Protein AF-A0A3P9CWS7-F1 (afdb_monomer)

Mean predicted aligned error: 6.01 Å

Organism: NCBI:txid106582

Structure (mmCIF, N/CA/C/O backbone):
data_AF-A0A3P9CWS7-F1
#
_entry.id   AF-A0A3P9CWS7-F1
#
loop_
_atom_site.group_PDB
_atom_site.id
_atom_site.type_symbol
_atom_site.label_atom_id
_atom_site.label_alt_id
_atom_site.label_comp_id
_atom_site.label_asym_id
_atom_site.label_entity_id
_atom_site.label_seq_id
_atom_site.pdbx_PDB_ins_code
_atom_site.Cartn_x
_atom_site.Cartn_y
_atom_site.Cartn_z
_atom_site.occupancy
_atom_site.B_iso_or_equiv
_atom_site.auth_seq_id
_atom_site.auth_comp_id
_atom_site.auth_asym_id
_atom_site.auth_atom_id
_atom_site.pdbx_PDB_model_num
ATOM 1 N N . MET A 1 1 ? 25.020 -11.750 -30.549 1.00 33.91 1 MET A N 1
ATOM 2 C CA . MET A 1 1 ? 25.471 -10.351 -30.714 1.00 33.91 1 MET A CA 1
ATOM 3 C C . MET A 1 1 ? 24.692 -9.432 -29.780 1.00 33.91 1 MET A C 1
ATOM 5 O O . MET A 1 1 ? 23.542 -9.108 -30.045 1.00 33.91 1 MET A O 1
ATOM 9 N N . THR A 1 2 ? 25.278 -9.048 -28.649 1.00 35.91 2 THR A N 1
ATOM 10 C CA . THR A 1 2 ? 24.673 -8.098 -27.704 1.00 35.91 2 THR A CA 1
ATOM 11 C C . THR A 1 2 ? 25.060 -6.687 -28.136 1.00 35.91 2 THR A C 1
ATOM 13 O O . THR A 1 2 ? 26.147 -6.212 -27.818 1.00 35.91 2 THR A O 1
ATOM 16 N N . LEU A 1 3 ? 24.190 -6.020 -28.895 1.00 41.78 3 LEU A N 1
ATOM 17 C CA . LEU A 1 3 ? 24.363 -4.613 -29.261 1.00 41.78 3 LEU A CA 1
ATOM 18 C C . LEU A 1 3 ? 24.265 -3.745 -27.995 1.00 41.78 3 LEU A C 1
ATOM 20 O O . LEU A 1 3 ? 23.184 -3.359 -27.547 1.00 41.78 3 LEU A O 1
ATOM 24 N N . PHE A 1 4 ? 25.418 -3.448 -27.393 1.00 45.34 4 PHE A N 1
ATOM 25 C CA . PHE A 1 4 ? 25.572 -2.393 -26.395 1.00 45.34 4 PHE A CA 1
ATOM 26 C C . PHE A 1 4 ? 25.504 -1.044 -27.107 1.00 45.34 4 PHE A C 1
ATOM 28 O O . PHE A 1 4 ? 26.510 -0.378 -27.327 1.00 45.34 4 PHE A O 1
ATOM 35 N N . MET A 1 5 ? 24.301 -0.633 -27.493 1.00 48.84 5 MET A N 1
ATOM 36 C CA . MET A 1 5 ? 24.105 0.697 -28.044 1.00 48.84 5 MET A CA 1
ATOM 37 C C . MET A 1 5 ? 24.237 1.725 -26.921 1.00 48.84 5 MET A C 1
ATOM 39 O O . MET A 1 5 ? 23.366 1.868 -26.058 1.00 48.84 5 MET A O 1
ATOM 43 N N . HIS A 1 6 ? 25.344 2.466 -26.935 1.00 46.50 6 HIS A N 1
ATOM 44 C CA . HIS A 1 6 ? 25.414 3.783 -26.317 1.00 46.50 6 HIS A CA 1
ATOM 45 C C . HIS A 1 6 ? 24.471 4.693 -27.125 1.00 46.50 6 HIS A C 1
ATOM 47 O O . HIS A 1 6 ? 24.875 5.369 -28.060 1.00 46.50 6 HIS A O 1
ATOM 53 N N . CYS A 1 7 ? 23.170 4.632 -26.828 1.00 49.16 7 CYS A N 1
ATOM 54 C CA . CYS A 1 7 ? 22.155 5.407 -27.536 1.00 49.16 7 CYS A CA 1
ATOM 55 C C . CYS A 1 7 ? 22.346 6.890 -27.153 1.00 49.16 7 CYS A C 1
ATOM 57 O O . CYS A 1 7 ? 21.945 7.310 -26.067 1.00 49.16 7 CYS A O 1
ATOM 59 N N . ILE A 1 8 ? 23.032 7.655 -28.011 1.00 52.56 8 ILE A N 1
ATOM 60 C CA . ILE A 1 8 ? 23.185 9.121 -27.908 1.00 52.56 8 ILE A CA 1
ATOM 61 C C . ILE A 1 8 ? 21.859 9.817 -28.286 1.00 52.56 8 ILE A C 1
ATOM 63 O O . ILE A 1 8 ? 21.598 10.943 -27.872 1.00 52.56 8 ILE A O 1
ATOM 67 N N . SER A 1 9 ? 20.973 9.106 -28.994 1.00 59.69 9 SER A N 1
ATOM 68 C CA . SER A 1 9 ? 19.617 9.549 -29.319 1.00 59.69 9 SER A CA 1
ATOM 69 C C . SER A 1 9 ? 18.722 9.664 -28.076 1.00 59.69 9 SER A C 1
ATOM 71 O O . SER A 1 9 ? 18.738 8.822 -27.173 1.00 59.69 9 SER A O 1
ATOM 73 N N . LEU A 1 10 ? 17.878 10.700 -28.060 1.00 68.19 10 LEU A N 1
ATOM 74 C CA . LEU A 1 10 ? 16.835 10.917 -27.050 1.00 68.19 10 LEU A CA 1
ATOM 75 C C . LEU A 1 10 ? 15.733 9.842 -27.102 1.00 68.19 10 LEU A C 1
ATOM 77 O O . LEU A 1 10 ? 14.979 9.699 -26.136 1.00 68.19 10 LEU A O 1
ATOM 81 N N . ARG A 1 11 ? 15.630 9.091 -28.208 1.00 79.75 11 ARG A N 1
ATOM 82 C CA . ARG A 1 11 ? 14.610 8.063 -28.451 1.00 79.75 11 ARG A CA 1
ATOM 83 C C . ARG A 1 11 ? 15.272 6.748 -28.855 1.00 79.75 11 ARG A C 1
ATOM 85 O O . ARG A 1 11 ? 16.035 6.718 -29.814 1.00 79.75 11 ARG A O 1
ATOM 92 N N . CYS A 1 12 ? 14.947 5.665 -28.152 1.00 79.31 12 CYS A N 1
ATOM 93 C CA . CYS A 1 12 ? 15.415 4.320 -28.495 1.00 79.31 12 CYS A CA 1
ATOM 94 C C . CYS A 1 12 ? 14.213 3.361 -28.525 1.00 79.31 12 CYS A C 1
ATOM 96 O O . CYS A 1 12 ? 13.435 3.299 -27.567 1.00 79.31 12 CYS A O 1
ATOM 98 N N . ILE A 1 13 ? 14.066 2.615 -29.617 1.00 77.31 13 ILE A N 1
ATOM 99 C CA . ILE A 1 13 ? 12.996 1.634 -29.823 1.00 77.31 13 ILE A CA 1
ATOM 100 C C . ILE A 1 13 ? 13.666 0.253 -29.755 1.00 77.31 13 ILE A C 1
ATOM 102 O O . ILE A 1 13 ? 14.597 -0.004 -30.507 1.00 77.31 13 ILE A O 1
ATOM 106 N N . HIS A 1 14 ? 13.272 -0.590 -28.797 1.00 80.75 14 HIS A N 1
ATOM 107 C CA . HIS A 1 14 ? 13.855 -1.918 -28.522 1.00 80.75 14 HIS A CA 1
ATOM 108 C C . HIS A 1 14 ? 15.337 -1.980 -28.086 1.00 80.75 14 HIS A C 1
ATOM 110 O O . HIS A 1 14 ? 16.074 -2.865 -28.529 1.00 80.75 14 HIS A O 1
ATOM 116 N N . PRO A 1 15 ? 15.836 -1.117 -27.181 1.00 78.88 15 PRO A N 1
ATOM 117 C CA . PRO A 1 15 ? 17.186 -1.308 -26.671 1.00 78.88 15 PRO A CA 1
ATOM 118 C C . PRO A 1 15 ? 17.254 -2.552 -25.768 1.00 78.88 15 PRO A C 1
ATOM 120 O O . PRO A 1 15 ? 16.591 -2.629 -24.730 1.00 78.88 15 PRO A O 1
ATOM 123 N N . VAL A 1 16 ? 18.116 -3.510 -26.115 1.00 81.25 16 VAL A N 1
ATOM 124 C CA . VAL A 1 16 ? 18.329 -4.709 -25.287 1.00 81.25 16 VAL A CA 1
ATOM 125 C C . VAL A 1 16 ? 18.962 -4.316 -23.947 1.00 81.25 16 VAL A C 1
ATOM 127 O O . VAL A 1 16 ? 18.412 -4.587 -22.880 1.00 81.25 16 VAL A O 1
ATOM 130 N N . CYS A 1 17 ? 20.087 -3.599 -23.977 1.00 80.94 17 CYS A N 1
ATOM 131 C CA . CYS A 1 17 ? 20.818 -3.214 -22.772 1.00 80.94 17 CYS A CA 1
ATOM 132 C C . CYS A 1 17 ? 21.293 -1.760 -22.834 1.00 80.94 17 CYS A C 1
ATOM 134 O O . CYS A 1 17 ? 22.216 -1.426 -23.569 1.00 80.94 17 CYS A O 1
ATOM 136 N N . LEU A 1 18 ? 20.736 -0.908 -21.971 1.00 81.62 18 LEU A N 1
ATOM 137 C CA . LEU A 1 18 ? 21.181 0.469 -21.760 1.00 81.62 18 LEU A CA 1
ATOM 138 C C . LEU A 1 18 ? 21.807 0.610 -20.373 1.00 81.62 18 LEU A C 1
ATOM 140 O O . LEU A 1 18 ? 21.135 0.614 -19.335 1.00 81.62 18 LEU A O 1
ATOM 144 N N . ARG A 1 19 ? 23.136 0.747 -20.330 1.00 84.75 19 ARG A N 1
ATOM 145 C CA . ARG A 1 19 ? 23.873 0.876 -19.063 1.00 84.75 19 ARG A CA 1
ATOM 146 C C . ARG A 1 19 ? 23.581 2.203 -18.366 1.00 84.75 19 ARG A C 1
ATOM 148 O O . ARG A 1 19 ? 23.428 2.231 -17.138 1.00 84.75 19 ARG A O 1
ATOM 155 N N . ARG A 1 20 ? 23.538 3.290 -19.138 1.00 84.06 20 ARG A N 1
ATOM 156 C CA . ARG A 1 20 ? 23.243 4.648 -18.682 1.00 84.06 20 ARG A CA 1
ATOM 157 C C . ARG A 1 20 ? 22.275 5.309 -19.656 1.00 84.06 20 ARG A C 1
ATOM 159 O O . ARG A 1 20 ? 22.472 5.225 -20.857 1.00 84.06 20 ARG A O 1
ATOM 166 N N . ALA A 1 21 ? 21.270 5.960 -19.099 1.00 80.56 21 ALA A N 1
ATOM 167 C CA . ALA A 1 21 ? 20.232 6.681 -19.811 1.00 80.56 21 ALA A CA 1
ATOM 168 C C . ALA A 1 21 ? 20.030 8.031 -19.122 1.00 80.56 21 ALA A C 1
ATOM 170 O O . ALA A 1 21 ? 19.872 8.081 -17.899 1.00 80.56 21 ALA A O 1
ATOM 171 N N . SER A 1 22 ? 20.036 9.132 -19.863 1.00 85.06 22 SER A N 1
ATOM 172 C CA . SER A 1 22 ? 19.731 10.451 -19.307 1.00 85.06 22 SER A CA 1
ATOM 173 C C . SER A 1 22 ? 18.811 11.197 -20.252 1.00 85.06 22 SER A C 1
ATOM 175 O O . SER A 1 22 ? 19.151 11.334 -21.418 1.00 85.06 22 SER A O 1
ATOM 177 N N . ARG A 1 23 ? 17.665 11.673 -19.749 1.00 84.62 23 ARG A N 1
ATOM 178 C CA . ARG A 1 23 ? 16.642 12.367 -20.550 1.00 84.62 23 ARG A CA 1
ATOM 179 C C . ARG A 1 23 ? 16.221 11.549 -21.777 1.00 84.62 23 ARG A C 1
ATOM 181 O O . ARG A 1 23 ? 16.201 12.060 -22.886 1.00 84.62 23 ARG A O 1
ATOM 188 N N . GLN A 1 24 ? 15.909 10.275 -21.564 1.00 84.56 24 GLN A N 1
ATOM 189 C CA . GLN A 1 24 ? 15.579 9.349 -22.647 1.00 84.56 24 GLN A CA 1
ATOM 190 C C . GLN A 1 24 ? 14.109 8.945 -22.639 1.00 84.56 24 GLN A C 1
ATOM 192 O O . GLN A 1 24 ? 13.475 8.823 -21.584 1.00 84.56 24 GLN A O 1
ATOM 197 N N . PHE A 1 25 ? 13.620 8.683 -23.843 1.00 88.25 25 PHE A N 1
ATOM 198 C CA . PHE A 1 25 ? 12.375 8.004 -24.137 1.00 88.25 25 PHE A CA 1
ATOM 199 C C . PHE A 1 25 ? 12.702 6.616 -24.701 1.00 88.25 25 PHE A C 1
ATOM 201 O O . PHE A 1 25 ? 13.407 6.497 -25.706 1.00 88.25 25 PHE A O 1
ATOM 208 N N . CYS A 1 26 ? 12.218 5.560 -24.048 1.00 86.94 26 CYS A N 1
ATOM 209 C CA . CYS A 1 26 ? 12.457 4.187 -24.489 1.00 86.94 26 CYS A CA 1
ATOM 210 C C . CYS A 1 26 ? 11.152 3.411 -24.640 1.00 86.94 26 CYS A C 1
ATOM 212 O O . CYS A 1 26 ? 10.322 3.395 -23.728 1.00 86.94 26 CYS A O 1
ATOM 214 N N . ILE A 1 27 ? 11.025 2.692 -25.748 1.00 88.50 27 ILE A N 1
ATOM 215 C CA . ILE A 1 27 ? 9.960 1.714 -25.965 1.00 88.50 27 ILE A CA 1
ATOM 216 C C . ILE A 1 27 ? 10.586 0.319 -25.904 1.00 88.50 27 ILE A C 1
ATOM 218 O O . ILE A 1 27 ? 11.612 0.079 -26.539 1.00 88.50 27 ILE A O 1
ATOM 222 N 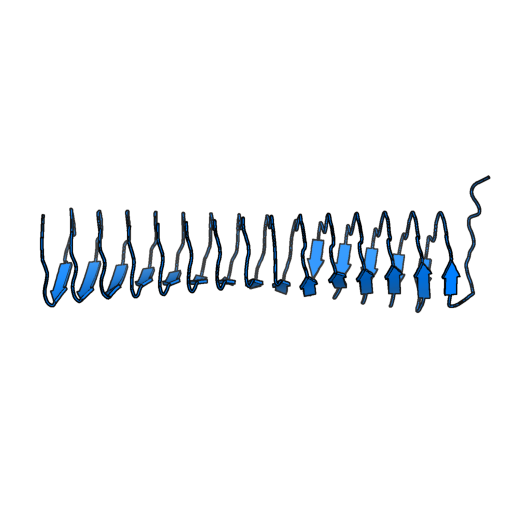N . HIS A 1 28 ? 9.999 -0.575 -25.107 1.00 88.06 28 HIS A N 1
ATOM 223 C CA . HIS A 1 28 ? 10.432 -1.965 -24.924 1.00 88.06 28 HIS A CA 1
ATOM 224 C C . HIS A 1 28 ? 11.919 -2.163 -24.538 1.00 88.06 28 HIS A C 1
ATOM 226 O O . HIS A 1 28 ? 12.596 -3.017 -25.114 1.00 88.06 28 HIS A O 1
ATOM 232 N N . PRO A 1 29 ? 12.483 -1.413 -23.566 1.00 86.94 29 PRO A N 1
ATOM 233 C CA . PRO A 1 29 ? 13.833 -1.696 -23.096 1.00 86.94 29 PRO A CA 1
ATOM 234 C C . PRO A 1 29 ? 13.860 -2.988 -22.264 1.00 86.94 29 PRO A C 1
ATOM 236 O O . PRO A 1 29 ? 13.134 -3.110 -21.272 1.00 86.94 29 PRO A O 1
ATOM 239 N N . VAL A 1 30 ? 14.751 -3.928 -22.585 1.00 88.62 30 VAL A N 1
ATOM 240 C CA . VAL A 1 30 ? 14.881 -5.153 -21.773 1.00 88.62 30 VAL A CA 1
ATOM 241 C C . VAL A 1 30 ? 15.589 -4.822 -20.455 1.00 88.62 30 VAL A C 1
ATOM 243 O O . VAL A 1 30 ? 15.032 -5.009 -19.371 1.00 88.62 30 VAL A O 1
ATOM 246 N N . CYS A 1 31 ? 16.790 -4.244 -20.516 1.00 85.38 31 CYS A N 1
ATOM 247 C CA . CYS A 1 31 ? 17.584 -3.917 -19.333 1.00 85.38 31 CYS A CA 1
ATOM 248 C C . CYS A 1 31 ? 18.057 -2.458 -19.314 1.00 85.38 31 CYS A C 1
ATOM 250 O O . CYS A 1 31 ? 18.864 -2.032 -20.136 1.00 85.38 31 CYS A O 1
ATOM 252 N N . LEU A 1 32 ? 17.647 -1.714 -18.283 1.00 84.25 32 LEU A N 1
ATOM 253 C CA . LEU A 1 32 ? 18.102 -0.355 -17.988 1.00 84.25 32 LEU A CA 1
ATOM 254 C C . LEU A 1 32 ? 18.857 -0.303 -16.651 1.00 84.25 32 LEU A C 1
ATOM 256 O O . LEU A 1 32 ? 18.311 -0.520 -15.561 1.00 84.25 32 LEU A O 1
ATOM 260 N N . GLY A 1 33 ? 20.151 0.005 -16.730 1.00 87.38 33 GLY A N 1
ATOM 261 C CA . GLY A 1 33 ? 21.071 0.018 -15.595 1.00 87.38 33 GLY A CA 1
ATOM 262 C C . GLY A 1 33 ? 20.883 1.226 -14.675 1.00 87.38 33 GLY A C 1
ATOM 263 O O . GLY A 1 33 ? 20.415 1.095 -13.537 1.00 87.38 33 GLY A O 1
ATOM 264 N N . LYS A 1 34 ? 21.320 2.400 -15.136 1.00 87.75 34 LYS A N 1
ATOM 265 C CA . LYS A 1 34 ? 21.168 3.687 -14.445 1.00 87.75 34 LYS A CA 1
ATOM 266 C C . LYS A 1 34 ? 20.414 4.654 -15.351 1.00 87.75 34 LYS A C 1
ATOM 268 O O . LYS A 1 34 ? 20.926 4.969 -16.416 1.00 87.75 34 LYS A O 1
ATOM 273 N N . ALA A 1 35 ? 19.266 5.161 -14.914 1.00 85.06 35 ALA A N 1
ATOM 274 C CA . ALA A 1 35 ? 18.542 6.185 -15.664 1.00 85.06 35 ALA A CA 1
ATOM 275 C C . ALA A 1 35 ? 18.273 7.458 -14.847 1.00 85.06 35 ALA A C 1
ATOM 277 O O . ALA A 1 35 ? 17.914 7.394 -13.666 1.00 85.06 35 ALA A O 1
ATOM 278 N N . SER A 1 36 ? 18.417 8.622 -15.474 1.00 85.25 36 SER A N 1
ATOM 279 C CA . SER A 1 36 ? 18.037 9.925 -14.921 1.00 85.25 36 SER A CA 1
ATOM 280 C C . SER A 1 36 ? 17.061 10.626 -15.857 1.00 85.25 36 SER A C 1
ATOM 282 O O . SER A 1 36 ? 17.444 10.979 -16.963 1.00 85.25 36 SER A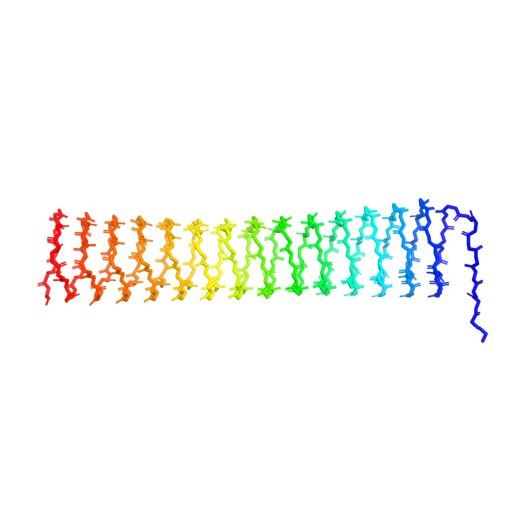 O 1
ATOM 284 N N . ARG A 1 37 ? 15.824 10.875 -15.401 1.00 87.81 37 ARG A N 1
ATOM 285 C CA . ARG A 1 37 ? 14.717 11.393 -16.228 1.00 87.81 37 ARG A CA 1
ATOM 286 C C . ARG A 1 37 ? 14.426 10.456 -17.401 1.00 87.81 37 ARG A C 1
ATOM 288 O O . ARG A 1 37 ? 14.939 10.641 -18.497 1.00 87.81 37 ARG A O 1
ATOM 295 N N . LEU A 1 38 ? 13.642 9.424 -17.127 1.00 88.75 38 LEU A N 1
ATOM 296 C CA . LEU A 1 38 ? 13.289 8.399 -18.103 1.00 88.75 38 LEU A CA 1
ATOM 297 C C . LEU A 1 38 ? 11.777 8.385 -18.308 1.00 88.75 38 LEU A C 1
ATOM 299 O O . LEU A 1 38 ? 11.034 8.304 -17.328 1.00 88.75 38 LEU A O 1
ATOM 303 N N . PHE A 1 39 ? 11.352 8.401 -19.564 1.00 92.12 39 PHE A N 1
ATOM 304 C CA . PHE A 1 39 ? 10.027 7.945 -19.952 1.00 92.12 39 PHE A CA 1
ATOM 305 C C . PHE A 1 39 ? 10.171 6.567 -20.588 1.00 92.12 39 PHE A C 1
ATOM 307 O O . PHE A 1 39 ? 11.003 6.390 -21.480 1.00 92.12 39 PHE A O 1
ATOM 314 N N . CYS A 1 40 ? 9.414 5.581 -20.115 1.00 91.19 40 CYS A N 1
ATOM 315 C CA . CYS A 1 40 ? 9.547 4.237 -20.642 1.00 91.19 40 CYS A CA 1
ATOM 316 C C . CYS A 1 40 ? 8.238 3.464 -20.756 1.00 91.19 40 CYS A C 1
ATOM 318 O O . CYS A 1 40 ? 7.422 3.455 -19.838 1.00 91.19 40 CYS A O 1
ATOM 320 N N . ILE A 1 41 ? 8.057 2.776 -21.878 1.00 93.62 41 ILE A N 1
ATOM 321 C CA . ILE A 1 41 ? 6.908 1.899 -22.102 1.00 93.62 41 ILE A CA 1
ATOM 322 C C . ILE A 1 41 ? 7.418 0.460 -22.135 1.00 93.62 41 ILE A C 1
ATOM 324 O O . ILE A 1 41 ? 8.364 0.160 -22.861 1.00 93.62 41 ILE A O 1
ATOM 328 N N . HIS A 1 42 ? 6.820 -0.411 -21.323 1.00 93.38 42 HIS A N 1
ATOM 329 C CA . HIS A 1 42 ? 7.143 -1.836 -21.215 1.00 93.38 42 HIS A CA 1
ATOM 330 C C . HIS A 1 42 ? 8.620 -2.152 -20.885 1.00 93.38 42 HIS A C 1
ATOM 332 O O . HIS A 1 42 ? 9.226 -2.990 -21.557 1.00 93.38 42 HIS A O 1
ATOM 338 N N . PRO A 1 43 ? 9.260 -1.523 -19.874 1.00 92.50 43 PRO A N 1
ATOM 339 C CA . PRO A 1 43 ? 10.587 -1.959 -19.463 1.00 92.50 43 PRO A CA 1
ATOM 340 C C . PRO A 1 43 ? 10.504 -3.313 -18.739 1.00 92.50 43 PRO A C 1
ATOM 342 O O . PRO A 1 43 ? 9.712 -3.490 -17.805 1.00 92.50 43 PRO A O 1
ATOM 345 N N . VAL A 1 44 ? 11.386 -4.251 -19.074 1.00 94.12 44 VAL A N 1
ATOM 346 C CA . VAL A 1 44 ? 11.458 -5.508 -18.313 1.00 94.12 44 VAL A CA 1
ATOM 347 C C . VAL A 1 44 ? 12.179 -5.256 -16.985 1.00 94.12 44 VAL A C 1
ATOM 349 O O . VAL A 1 44 ? 11.634 -5.494 -15.906 1.00 94.12 44 VAL A O 1
ATOM 352 N N . CYS A 1 45 ? 13.387 -4.690 -17.024 1.00 90.69 45 CYS A N 1
ATOM 353 C CA . CYS A 1 45 ? 14.204 -4.480 -15.830 1.00 90.69 45 CYS A CA 1
ATOM 354 C C . CYS A 1 45 ? 14.803 -3.072 -15.735 1.00 90.69 45 CYS A C 1
ATOM 356 O O . CYS A 1 45 ? 15.649 -2.674 -16.529 1.00 90.69 45 CYS A O 1
ATOM 358 N N . LEU A 1 46 ? 14.471 -2.358 -14.656 1.00 90.94 46 LEU A N 1
ATOM 359 C CA . LEU A 1 46 ? 15.053 -1.070 -14.273 1.00 90.94 46 LEU A CA 1
ATOM 360 C C . LEU A 1 46 ? 15.783 -1.175 -12.929 1.00 90.94 46 LEU A C 1
ATOM 362 O O . LEU A 1 46 ? 15.186 -1.289 -11.848 1.00 90.94 46 LEU A O 1
ATOM 366 N N . ARG A 1 47 ? 17.120 -1.124 -12.965 1.00 92.44 47 ARG A N 1
ATOM 367 C CA . ARG A 1 47 ? 17.950 -1.383 -11.777 1.00 92.44 47 ARG A CA 1
ATOM 368 C C . ARG A 1 47 ? 18.048 -0.175 -10.846 1.00 92.44 47 ARG A C 1
ATOM 370 O O . ARG A 1 47 ? 17.886 -0.323 -9.628 1.00 92.44 47 ARG A O 1
ATOM 377 N N . ARG A 1 48 ? 18.376 1.002 -11.376 1.00 91.44 48 ARG A N 1
ATOM 378 C CA . ARG A 1 48 ? 18.438 2.262 -10.625 1.00 91.44 48 ARG A CA 1
ATOM 379 C C . ARG A 1 48 ? 17.935 3.383 -11.502 1.00 91.44 48 ARG A C 1
ATOM 381 O O . ARG A 1 48 ? 18.538 3.646 -12.533 1.00 91.44 48 ARG A O 1
ATOM 388 N N . ALA A 1 49 ? 16.915 4.097 -11.057 1.00 86.62 49 ALA A N 1
ATOM 389 C CA . ALA A 1 49 ? 16.513 5.269 -11.803 1.00 86.62 49 ALA A CA 1
ATOM 390 C C . ALA A 1 49 ? 15.900 6.376 -10.941 1.00 86.62 49 ALA A C 1
ATOM 392 O O . ALA A 1 49 ? 15.364 6.149 -9.849 1.00 86.62 49 ALA A O 1
ATOM 393 N N . SER A 1 50 ? 16.046 7.605 -11.423 1.00 90.50 50 SER A N 1
ATOM 394 C CA . SER A 1 50 ? 15.650 8.837 -10.743 1.00 90.50 50 SER A CA 1
ATOM 395 C C . SER A 1 50 ? 14.732 9.643 -11.646 1.00 90.50 50 SER A C 1
ATOM 397 O O . SER A 1 50 ? 15.126 9.927 -12.774 1.00 90.50 50 SER A O 1
ATOM 399 N N . ARG A 1 51 ? 13.553 10.023 -11.131 1.00 92.56 51 ARG A N 1
ATOM 400 C CA . ARG A 1 51 ? 12.455 10.682 -11.861 1.00 92.56 51 ARG A CA 1
ATOM 401 C C . ARG A 1 51 ? 12.073 9.894 -13.113 1.00 92.56 51 ARG A C 1
ATOM 403 O O . ARG A 1 51 ? 12.705 10.020 -14.155 1.00 92.56 51 ARG A O 1
ATOM 410 N N . GLN A 1 52 ? 11.070 9.041 -12.985 1.00 91.19 52 GLN A N 1
ATOM 411 C CA . GLN A 1 52 ? 10.658 8.157 -14.070 1.00 91.19 52 GLN A CA 1
ATOM 412 C C . GLN A 1 52 ? 9.165 8.268 -14.272 1.00 91.19 52 GLN A C 1
ATOM 414 O O . GLN A 1 52 ? 8.439 8.340 -13.282 1.00 91.19 52 GLN A O 1
ATOM 419 N N . PHE A 1 53 ? 8.742 8.186 -15.520 1.00 95.81 53 PHE A N 1
ATOM 420 C CA . PHE A 1 53 ? 7.389 7.817 -15.878 1.00 95.81 53 PHE A CA 1
ATOM 421 C C . PHE A 1 53 ? 7.477 6.501 -16.635 1.00 95.81 53 PHE A C 1
ATOM 423 O O . PHE A 1 53 ? 8.133 6.449 -17.673 1.00 95.81 53 PHE A O 1
ATOM 430 N N . CYS A 1 54 ? 6.883 5.435 -16.104 1.00 94.94 54 CYS A N 1
ATOM 431 C CA . CYS A 1 54 ? 6.904 4.153 -16.793 1.00 94.94 54 CYS A CA 1
ATOM 432 C C . CYS A 1 54 ? 5.542 3.471 -16.816 1.00 94.94 54 CYS A C 1
ATOM 434 O O . CYS A 1 54 ? 4.849 3.400 -15.798 1.00 94.94 54 CYS A O 1
ATOM 436 N N . ILE A 1 55 ? 5.198 2.940 -17.982 1.00 97.31 55 ILE A N 1
ATOM 437 C CA . ILE A 1 55 ? 3.974 2.181 -18.225 1.00 97.31 55 ILE A CA 1
ATOM 438 C C . ILE A 1 55 ? 4.358 0.704 -18.336 1.00 97.31 55 ILE A C 1
ATOM 440 O O . ILE A 1 55 ? 5.312 0.369 -19.036 1.00 97.31 55 ILE A O 1
ATOM 444 N N . HIS A 1 56 ? 3.655 -0.162 -17.609 1.00 96.69 56 HIS A N 1
ATOM 445 C CA . HIS A 1 56 ? 3.877 -1.611 -17.561 1.00 96.69 56 HIS A CA 1
ATOM 446 C C . HIS A 1 56 ? 5.320 -2.048 -17.218 1.00 96.69 56 HIS A C 1
ATOM 448 O O . HIS A 1 56 ? 5.866 -2.926 -17.889 1.00 96.69 56 HIS A O 1
ATOM 454 N N . PRO A 1 57 ? 6.001 -1.474 -16.200 1.00 95.69 57 PRO A N 1
ATOM 455 C CA . PRO A 1 57 ? 7.311 -1.977 -15.822 1.00 95.69 57 PRO A CA 1
ATOM 456 C C . PRO A 1 57 ? 7.204 -3.311 -15.078 1.00 95.69 57 PRO A C 1
ATOM 458 O O . PRO A 1 57 ? 6.544 -3.404 -14.040 1.00 95.69 57 PRO A O 1
ATOM 461 N N . VAL A 1 58 ? 7.930 -4.329 -15.540 1.00 97.31 58 VAL A N 1
ATOM 462 C CA . VAL A 1 58 ? 7.942 -5.632 -14.859 1.00 97.31 58 VAL A CA 1
ATOM 463 C C . VAL A 1 58 ? 8.712 -5.520 -13.538 1.00 97.31 58 VAL A C 1
ATOM 465 O O . VAL A 1 58 ? 8.175 -5.806 -12.468 1.00 97.31 58 VAL A O 1
ATOM 468 N N . CYS A 1 59 ? 9.956 -5.031 -13.564 1.00 95.31 59 CYS A N 1
ATOM 469 C CA . CYS A 1 59 ? 10.801 -4.958 -12.369 1.00 95.31 59 CYS A CA 1
ATOM 470 C C . CYS A 1 59 ? 11.516 -3.610 -12.180 1.00 95.31 59 CYS A C 1
ATOM 472 O O . CYS A 1 59 ? 12.402 -3.232 -12.942 1.00 95.31 59 CYS A O 1
ATOM 474 N N . LEU A 1 60 ? 11.239 -2.940 -11.056 1.00 95.69 60 LEU A N 1
ATOM 475 C CA . LEU A 1 60 ? 11.904 -1.717 -10.590 1.00 95.69 60 LEU A CA 1
ATOM 476 C C . LEU A 1 60 ? 12.644 -1.957 -9.267 1.00 95.69 60 LEU A C 1
ATOM 478 O O . LEU A 1 60 ? 12.055 -2.041 -8.183 1.00 95.69 60 LEU A O 1
ATOM 482 N N . ARG A 1 61 ? 13.979 -2.043 -9.303 1.00 96.81 61 ARG A N 1
ATOM 483 C CA . ARG A 1 61 ? 14.762 -2.416 -8.107 1.00 96.81 61 ARG A CA 1
ATOM 484 C C . ARG A 1 61 ? 14.974 -1.252 -7.135 1.00 96.81 61 ARG A C 1
ATOM 486 O O . ARG A 1 61 ? 14.824 -1.435 -5.921 1.00 96.81 61 ARG A O 1
ATOM 493 N N . LYS A 1 62 ? 15.389 -0.087 -7.635 1.00 97.06 62 LYS A N 1
ATOM 494 C CA . LYS A 1 62 ? 15.591 1.141 -6.849 1.00 97.06 62 LYS A CA 1
ATOM 495 C C . LYS A 1 62 ? 15.114 2.342 -7.656 1.00 97.06 62 LYS A C 1
ATOM 497 O O . LYS A 1 62 ? 15.727 2.677 -8.666 1.00 97.06 62 LYS A O 1
ATOM 502 N N . ALA A 1 63 ? 14.079 3.013 -7.170 1.00 94.94 63 ALA A N 1
ATOM 503 C CA . ALA A 1 63 ? 13.519 4.180 -7.833 1.00 94.94 63 ALA A CA 1
ATOM 504 C C . ALA A 1 63 ? 13.376 5.372 -6.876 1.00 94.94 63 ALA A C 1
ATOM 506 O O . ALA A 1 63 ? 12.966 5.225 -5.723 1.00 94.94 63 ALA A O 1
ATOM 507 N N . SER A 1 64 ? 13.708 6.566 -7.356 1.00 97.31 64 SER A N 1
ATOM 508 C CA . SER A 1 64 ? 13.413 7.825 -6.668 1.00 97.31 64 SER A CA 1
ATOM 509 C C . SER A 1 64 ? 12.403 8.611 -7.487 1.00 97.31 64 SER A C 1
ATOM 511 O O . SER A 1 64 ? 12.654 8.873 -8.661 1.00 97.31 64 SER A O 1
ATOM 513 N N . ARG A 1 65 ? 11.274 8.973 -6.871 1.00 97.44 65 ARG A N 1
ATOM 514 C CA . ARG A 1 65 ? 10.141 9.655 -7.510 1.00 97.44 65 ARG A CA 1
ATOM 515 C C . ARG A 1 65 ? 9.662 8.970 -8.809 1.00 97.44 65 ARG A C 1
ATOM 517 O O . ARG A 1 65 ? 9.609 9.640 -9.839 1.00 97.44 65 ARG A O 1
ATOM 524 N N . PRO A 1 66 ? 9.402 7.647 -8.819 1.00 97.00 66 PRO A N 1
ATOM 525 C CA . PRO A 1 66 ? 8.761 7.025 -9.968 1.00 97.00 66 PRO A CA 1
ATOM 526 C C . PRO A 1 66 ? 7.265 7.360 -9.994 1.00 97.00 66 PRO A C 1
ATOM 528 O O . PRO A 1 66 ? 6.598 7.310 -8.958 1.00 97.00 66 PRO A O 1
ATOM 531 N N . PHE A 1 67 ? 6.758 7.636 -11.186 1.00 98.06 67 PHE A N 1
ATOM 532 C CA . PHE A 1 67 ? 5.362 7.497 -11.553 1.00 98.06 67 PHE A CA 1
ATOM 533 C C . PHE A 1 67 ? 5.241 6.213 -12.377 1.00 98.06 67 PHE A C 1
ATOM 535 O O . PHE A 1 67 ? 5.930 6.062 -13.389 1.00 98.06 67 PHE A O 1
ATOM 542 N N . CYS A 1 68 ? 4.434 5.258 -11.922 1.00 97.44 68 CYS A N 1
ATOM 543 C CA . CYS A 1 68 ? 4.273 3.983 -12.615 1.00 97.44 68 CYS A CA 1
ATOM 544 C C . CYS A 1 68 ? 2.808 3.615 -12.794 1.00 97.44 68 CYS A C 1
ATOM 546 O O . CYS A 1 68 ? 2.039 3.662 -11.833 1.00 97.44 68 CYS A O 1
ATOM 548 N N . ILE A 1 69 ? 2.470 3.159 -13.993 1.00 98.38 69 ILE A N 1
ATOM 549 C CA . ILE A 1 69 ? 1.177 2.555 -14.307 1.00 98.38 69 ILE A CA 1
ATOM 550 C C . ILE A 1 69 ? 1.414 1.058 -14.517 1.00 98.38 69 ILE A C 1
ATOM 552 O O . ILE A 1 69 ? 2.323 0.686 -15.256 1.00 98.38 69 ILE A O 1
ATOM 556 N N . HIS A 1 70 ? 0.656 0.213 -13.820 1.00 97.88 70 HIS A N 1
ATOM 557 C CA . HIS A 1 70 ? 0.768 -1.251 -13.849 1.00 97.88 70 HIS A CA 1
ATOM 558 C C . HIS A 1 70 ? 2.182 -1.813 -13.562 1.00 97.88 70 HIS A C 1
ATOM 560 O O . HIS A 1 70 ? 2.657 -2.681 -14.297 1.00 97.88 70 HIS A O 1
ATOM 566 N N . PRO A 1 71 ? 2.920 -1.356 -12.525 1.00 97.25 71 PRO A N 1
ATOM 567 C CA . PRO A 1 71 ? 4.181 -1.997 -12.175 1.00 97.25 71 PRO A CA 1
ATOM 568 C C . PRO A 1 71 ? 3.938 -3.378 -11.546 1.00 97.25 71 PRO A C 1
ATOM 570 O O . PRO A 1 71 ? 3.244 -3.493 -10.532 1.00 97.25 71 PRO A O 1
ATOM 573 N N . VAL A 1 72 ? 4.583 -4.424 -12.064 1.00 98.19 72 VAL A N 1
ATOM 574 C CA . VAL A 1 72 ? 4.477 -5.764 -11.459 1.00 98.19 72 VAL A CA 1
ATOM 575 C C . VAL A 1 72 ? 5.237 -5.791 -10.130 1.00 98.19 72 VAL A C 1
ATOM 577 O O . VAL A 1 72 ? 4.673 -6.086 -9.077 1.00 98.19 72 VAL A O 1
ATOM 580 N N . CYS A 1 73 ? 6.516 -5.411 -10.131 1.00 97.00 73 CYS A N 1
ATOM 581 C CA . CYS A 1 73 ? 7.353 -5.442 -8.935 1.00 97.00 73 CYS A CA 1
ATOM 582 C C . CYS A 1 73 ? 8.166 -4.162 -8.750 1.00 97.00 73 CYS A C 1
ATOM 584 O O . CYS A 1 73 ? 9.036 -3.834 -9.554 1.00 97.00 73 CYS A O 1
ATOM 586 N N . LEU A 1 74 ? 8.001 -3.497 -7.603 1.00 97.31 74 LEU A N 1
ATOM 587 C CA . LEU A 1 74 ? 8.870 -2.397 -7.190 1.00 97.31 74 LEU A CA 1
ATOM 588 C C . LEU A 1 74 ? 9.466 -2.642 -5.793 1.00 97.31 74 LEU A C 1
ATOM 590 O O . LEU A 1 74 ? 8.801 -2.672 -4.754 1.00 97.31 74 LEU A O 1
ATOM 594 N N . ARG A 1 75 ? 10.784 -2.867 -5.750 1.00 98.00 75 ARG A N 1
ATOM 595 C CA . ARG A 1 75 ? 11.468 -3.394 -4.555 1.00 98.00 75 ARG A CA 1
ATOM 596 C C . ARG A 1 75 ? 11.768 -2.312 -3.522 1.00 98.00 75 ARG A C 1
ATOM 598 O O . ARG A 1 75 ? 11.603 -2.545 -2.320 1.00 98.00 75 ARG A O 1
ATOM 605 N N . ARG A 1 76 ? 12.266 -1.155 -3.960 1.00 98.19 76 ARG A N 1
ATOM 606 C CA . ARG A 1 76 ? 12.560 0.007 -3.106 1.00 98.19 76 ARG A CA 1
ATOM 607 C C . ARG A 1 76 ? 12.227 1.288 -3.858 1.00 98.19 76 ARG A C 1
ATOM 609 O O . ARG A 1 76 ? 12.881 1.577 -4.858 1.00 98.19 76 ARG A O 1
ATOM 616 N N . ALA A 1 77 ? 11.294 2.077 -3.335 1.00 97.25 77 ALA A N 1
ATOM 617 C CA . ALA A 1 77 ? 11.033 3.409 -3.860 1.00 97.25 77 ALA A CA 1
ATOM 618 C C . ALA A 1 77 ? 10.978 4.487 -2.786 1.00 97.25 77 ALA A C 1
ATOM 620 O O . ALA A 1 77 ? 10.456 4.298 -1.684 1.00 97.25 77 ALA A O 1
ATOM 621 N N . SER A 1 78 ? 11.493 5.653 -3.158 1.00 98.19 78 SER A N 1
ATOM 622 C CA . SER A 1 78 ? 11.263 6.893 -2.433 1.00 98.19 78 SER A CA 1
ATOM 623 C C . SER A 1 78 ? 10.251 7.733 -3.192 1.00 98.19 78 SER A C 1
ATOM 625 O O . SER A 1 78 ? 10.438 7.962 -4.383 1.00 98.19 78 SER A O 1
ATOM 627 N N . ARG A 1 79 ? 9.199 8.190 -2.506 1.00 98.25 79 ARG A N 1
ATOM 628 C CA . ARG A 1 79 ? 8.110 8.989 -3.098 1.00 98.25 79 ARG A CA 1
ATOM 629 C C . ARG A 1 79 ? 7.475 8.387 -4.378 1.00 98.25 79 ARG A C 1
ATOM 631 O O . ARG A 1 79 ? 7.374 9.112 -5.362 1.00 98.25 79 ARG A O 1
ATOM 638 N N . PRO A 1 80 ? 7.130 7.083 -4.425 1.00 98.12 80 PRO A N 1
ATOM 639 C CA . PRO A 1 80 ? 6.432 6.521 -5.579 1.00 98.12 80 PRO A CA 1
ATOM 640 C C . PRO A 1 80 ? 4.979 7.001 -5.666 1.00 98.12 80 PRO A C 1
ATO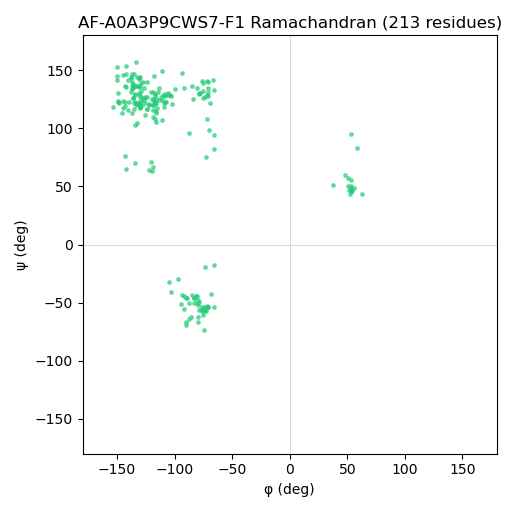M 642 O O . PRO A 1 80 ? 4.280 7.032 -4.649 1.00 98.12 80 PRO A O 1
ATOM 645 N N . PHE A 1 81 ? 4.538 7.278 -6.889 1.00 98.50 81 PHE A N 1
ATOM 646 C CA . PHE A 1 81 ? 3.133 7.302 -7.279 1.00 98.50 81 PHE A CA 1
ATOM 647 C C . PHE A 1 81 ? 2.882 6.081 -8.167 1.00 98.50 81 PHE A C 1
ATOM 649 O O . PHE A 1 81 ? 3.590 5.884 -9.158 1.00 98.50 81 PHE A O 1
ATOM 656 N N . CYS A 1 82 ? 1.937 5.223 -7.793 1.00 98.12 82 CYS A N 1
ATOM 657 C CA . CYS A 1 82 ? 1.654 4.008 -8.553 1.00 98.12 82 CYS A CA 1
ATOM 658 C C . CYS A 1 82 ? 0.155 3.816 -8.781 1.00 98.12 82 CYS A C 1
ATOM 660 O O . CYS A 1 82 ? -0.643 3.930 -7.852 1.00 98.12 82 CYS A O 1
ATOM 662 N N . ILE A 1 83 ? -0.201 3.438 -10.002 1.00 98.62 83 ILE A N 1
ATOM 663 C CA . ILE A 1 83 ? -1.539 2.980 -10.368 1.00 98.62 83 ILE A CA 1
ATOM 664 C C . ILE A 1 83 ? -1.429 1.481 -10.663 1.00 98.62 83 ILE A C 1
ATOM 666 O O . ILE A 1 83 ? -0.525 1.071 -11.387 1.00 98.62 83 ILE A O 1
ATOM 670 N N . HIS A 1 84 ? -2.284 0.665 -10.046 1.00 98.25 84 HIS A N 1
ATOM 671 C CA . HIS A 1 84 ? -2.285 -0.802 -10.171 1.00 98.25 84 HIS A CA 1
ATOM 672 C C . HIS A 1 84 ? -0.939 -1.535 -9.915 1.00 98.25 84 HIS A C 1
ATOM 674 O O . HIS A 1 84 ? -0.593 -2.440 -10.675 1.00 98.25 84 HIS A O 1
ATOM 680 N N . PRO A 1 85 ? -0.124 -1.205 -8.888 1.00 97.69 85 PRO A N 1
ATOM 681 C CA . PRO A 1 85 ? 1.004 -2.057 -8.518 1.00 97.69 85 PRO A CA 1
ATOM 682 C C . PRO A 1 85 ? 0.565 -3.422 -7.978 1.00 97.69 85 PRO A C 1
ATOM 684 O O . PRO A 1 85 ? -0.212 -3.506 -7.021 1.00 97.69 85 PRO A O 1
ATOM 687 N N . VAL A 1 86 ? 1.193 -4.488 -8.476 1.00 98.44 86 VAL A N 1
ATOM 688 C CA . VAL A 1 86 ? 1.029 -5.824 -7.886 1.00 98.44 86 VAL A CA 1
ATOM 689 C C . VAL A 1 86 ? 1.833 -5.910 -6.583 1.00 98.44 86 VAL A C 1
ATOM 691 O O . VAL A 1 86 ? 1.272 -6.067 -5.498 1.00 98.44 86 VAL A O 1
ATOM 694 N N . CYS A 1 87 ? 3.156 -5.730 -6.637 1.00 97.44 87 CYS A N 1
ATOM 695 C CA . CYS A 1 87 ? 4.026 -5.920 -5.474 1.00 97.44 87 CYS A CA 1
ATOM 696 C C . CYS A 1 87 ? 4.932 -4.720 -5.166 1.00 97.44 87 CYS A C 1
ATOM 698 O O . CYS A 1 87 ? 5.789 -4.326 -5.958 1.00 97.44 87 CYS A O 1
ATOM 700 N N . LEU A 1 88 ? 4.843 -4.217 -3.929 1.00 97.88 88 LEU A N 1
ATOM 701 C CA . LEU A 1 88 ? 5.738 -3.205 -3.368 1.00 97.88 88 LEU A CA 1
ATOM 702 C C . LEU A 1 88 ? 6.526 -3.734 -2.157 1.00 97.88 88 LEU A C 1
ATOM 704 O O . LEU A 1 88 ? 5.987 -4.146 -1.126 1.00 97.88 88 LEU A O 1
ATOM 708 N N . GLY A 1 89 ? 7.854 -3.675 -2.242 1.00 98.25 89 GLY A N 1
ATOM 709 C CA . GLY A 1 89 ? 8.747 -4.132 -1.175 1.00 98.25 89 GLY A CA 1
ATOM 710 C C . GLY A 1 89 ? 8.891 -3.122 -0.032 1.00 98.25 89 GLY A C 1
ATOM 711 O O . GLY A 1 89 ? 8.523 -3.390 1.116 1.00 98.25 89 GLY A O 1
ATOM 712 N N . LYS A 1 90 ? 9.497 -1.968 -0.326 1.00 98.50 90 LYS A N 1
ATOM 713 C CA . LYS A 1 90 ? 9.732 -0.877 0.632 1.00 98.50 90 LYS A CA 1
ATOM 714 C C . LYS A 1 90 ? 9.399 0.472 -0.003 1.00 98.50 90 LYS A C 1
ATOM 716 O O . LYS A 1 90 ? 9.997 0.812 -1.023 1.00 98.50 90 LYS A O 1
ATOM 721 N N . ALA A 1 91 ? 8.546 1.259 0.650 1.00 97.81 91 ALA A N 1
ATOM 722 C CA . ALA A 1 91 ? 8.218 2.624 0.235 1.00 97.81 91 ALA A CA 1
ATOM 723 C C . ALA A 1 91 ? 8.322 3.634 1.394 1.00 97.81 91 ALA A C 1
ATOM 725 O O . ALA A 1 91 ? 7.991 3.325 2.537 1.00 97.81 91 ALA A O 1
ATOM 726 N N . SER A 1 92 ? 8.797 4.855 1.134 1.00 97.12 92 SER A N 1
ATOM 727 C CA . SER A 1 92 ? 8.923 5.891 2.179 1.00 97.12 92 SER A CA 1
ATOM 728 C C . SER A 1 92 ? 7.708 6.823 2.274 1.00 97.12 92 SER A C 1
ATOM 730 O O . SER A 1 92 ? 7.271 7.136 3.382 1.00 97.12 92 SER A O 1
ATOM 732 N N . ARG A 1 93 ? 7.183 7.266 1.128 1.00 98.12 93 ARG A N 1
ATOM 733 C CA . ARG A 1 93 ? 6.049 8.193 0.976 1.00 98.12 93 ARG A CA 1
ATOM 734 C C . ARG A 1 93 ? 5.223 7.754 -0.234 1.00 98.12 93 ARG A C 1
ATOM 736 O O . ARG A 1 93 ? 5.423 8.274 -1.322 1.00 98.12 93 ARG A O 1
ATOM 743 N N . LEU A 1 94 ? 4.434 6.701 -0.071 1.00 98.50 94 LEU A N 1
ATOM 744 C CA . LEU A 1 94 ? 3.689 6.081 -1.168 1.00 98.50 94 LEU A CA 1
ATOM 745 C C . LEU A 1 94 ? 2.357 6.796 -1.403 1.00 98.50 94 LEU A C 1
ATOM 747 O O . LEU A 1 94 ? 1.627 7.028 -0.443 1.00 98.50 94 LEU A O 1
ATOM 751 N N . PHE A 1 95 ? 2.020 7.039 -2.664 1.00 98.62 95 PHE A N 1
ATOM 752 C CA . PHE A 1 95 ? 0.639 7.220 -3.103 1.00 98.62 95 PHE A CA 1
ATOM 753 C C . PHE A 1 95 ? 0.263 6.066 -4.038 1.00 98.62 95 PHE A C 1
ATOM 755 O O . PHE A 1 95 ? 1.041 5.731 -4.936 1.00 98.62 95 PHE A O 1
ATOM 762 N N . CYS A 1 96 ? -0.886 5.430 -3.809 1.00 98.19 96 CYS A N 1
ATOM 763 C CA . CYS A 1 96 ? -1.339 4.310 -4.627 1.00 98.19 96 CYS A CA 1
ATOM 764 C C . CYS A 1 96 ? -2.867 4.196 -4.718 1.00 98.19 96 CYS A C 1
ATOM 766 O O . CYS A 1 96 ? -3.554 4.377 -3.716 1.00 98.19 96 CYS A O 1
ATOM 768 N N . ILE A 1 97 ? -3.392 3.829 -5.889 1.00 98.12 97 ILE A N 1
ATOM 769 C CA . ILE A 1 97 ? -4.839 3.667 -6.111 1.00 98.12 97 ILE A CA 1
ATOM 770 C C . ILE A 1 97 ? -5.277 2.205 -5.905 1.00 98.12 97 ILE A C 1
ATOM 772 O O . ILE A 1 97 ? -6.142 1.951 -5.077 1.00 98.12 97 ILE A O 1
ATOM 776 N N . HIS A 1 98 ? -4.617 1.231 -6.531 1.00 97.88 98 HIS A N 1
ATOM 777 C CA . HIS A 1 98 ? -4.972 -0.193 -6.429 1.00 97.88 98 HIS A CA 1
ATOM 778 C C . HIS A 1 98 ? -3.725 -1.023 -6.158 1.00 97.88 98 HIS A C 1
ATOM 780 O O . HIS A 1 98 ? -2.893 -1.208 -7.038 1.00 97.88 98 HIS A O 1
ATOM 786 N N . LEU A 1 99 ? -3.558 -1.488 -4.926 1.00 97.75 99 LEU A N 1
ATOM 787 C CA . LEU A 1 99 ? -2.338 -2.167 -4.500 1.00 97.75 99 LEU A CA 1
ATOM 788 C C . LEU A 1 99 ? -2.659 -3.584 -4.068 1.00 97.75 99 LEU A C 1
ATOM 790 O O . LEU A 1 99 ? -3.344 -3.764 -3.067 1.00 97.75 99 LEU A O 1
ATOM 794 N N . VAL A 1 100 ? -2.071 -4.586 -4.715 1.00 98.50 100 VAL A N 1
ATOM 795 C CA . VAL A 1 100 ? -2.251 -5.967 -4.247 1.00 98.50 100 VAL A CA 1
ATOM 796 C C . VAL A 1 100 ? -1.455 -6.185 -2.955 1.00 98.50 100 VAL A C 1
ATOM 798 O O . VAL A 1 100 ? -2.024 -6.486 -1.906 1.00 98.50 100 VAL A O 1
ATOM 801 N N . CYS A 1 101 ? -0.138 -5.962 -2.965 1.00 97.75 101 CYS A N 1
ATOM 802 C CA . CYS A 1 101 ? 0.708 -6.254 -1.805 1.00 97.75 101 CYS A CA 1
ATOM 803 C C . CYS A 1 101 ? 1.762 -5.184 -1.512 1.00 97.75 101 CYS A C 1
ATOM 805 O O . CYS A 1 101 ? 2.592 -4.851 -2.355 1.00 97.75 101 CYS A O 1
ATOM 807 N N . LEU A 1 102 ? 1.846 -4.748 -0.249 1.00 98.19 102 LEU A N 1
ATOM 808 C CA . LEU A 1 102 ? 2.946 -3.923 0.261 1.00 98.19 102 LEU A CA 1
ATOM 809 C C . LEU A 1 102 ? 3.529 -4.459 1.566 1.00 98.19 102 LEU A C 1
ATOM 811 O O . LEU A 1 102 ? 2.872 -4.580 2.608 1.00 98.19 102 LEU A O 1
ATOM 815 N N . ARG A 1 103 ? 4.836 -4.733 1.531 1.00 98.56 103 ARG A N 1
ATOM 816 C CA . ARG A 1 103 ? 5.550 -5.336 2.662 1.00 98.56 103 ARG A CA 1
ATOM 817 C C . ARG A 1 103 ? 5.918 -4.325 3.748 1.00 98.56 103 ARG A C 1
ATOM 819 O O . ARG A 1 103 ? 5.796 -4.651 4.933 1.00 98.56 103 ARG A O 1
ATOM 826 N N . ARG A 1 104 ? 6.429 -3.143 3.391 1.00 98.50 104 ARG A N 1
ATOM 827 C CA . ARG A 1 104 ? 6.821 -2.116 4.370 1.00 98.50 104 ARG A CA 1
ATOM 828 C C . ARG A 1 104 ? 6.661 -0.707 3.818 1.00 98.50 104 ARG A C 1
ATOM 830 O O . ARG A 1 104 ? 7.251 -0.388 2.788 1.00 98.50 104 ARG A O 1
ATOM 837 N N . ALA A 1 105 ? 6.007 0.159 4.583 1.00 96.75 105 ALA A N 1
ATOM 838 C CA . ALA A 1 105 ? 5.998 1.587 4.307 1.00 96.75 105 ALA A CA 1
ATOM 839 C C . ALA A 1 105 ? 6.063 2.460 5.559 1.00 96.75 105 ALA A C 1
ATOM 841 O O . ALA A 1 105 ? 5.675 2.044 6.651 1.00 96.75 105 ALA A O 1
ATOM 842 N N . SER A 1 106 ? 6.586 3.674 5.389 1.00 97.00 106 SER A N 1
ATOM 843 C CA . SER A 1 106 ? 6.607 4.684 6.452 1.00 97.00 106 SER A CA 1
ATOM 844 C C . SER A 1 106 ? 5.347 5.544 6.403 1.00 97.00 106 SER A C 1
ATOM 846 O O . SER A 1 106 ? 4.489 5.403 7.271 1.00 97.00 106 SER A O 1
ATOM 848 N N . ARG A 1 107 ? 5.194 6.379 5.372 1.00 97.94 107 ARG A N 1
ATOM 849 C CA . ARG A 1 107 ? 3.984 7.171 5.116 1.00 97.94 107 ARG A CA 1
ATOM 850 C C . ARG A 1 107 ? 3.341 6.673 3.831 1.00 97.94 107 ARG A C 1
ATOM 852 O O . ARG A 1 107 ? 4.055 6.448 2.851 1.00 97.94 107 ARG A O 1
ATOM 859 N N . GLN A 1 108 ? 2.029 6.486 3.840 1.00 96.56 108 GLN A N 1
ATOM 860 C CA . GLN A 1 108 ? 1.317 6.055 2.644 1.00 96.56 108 GLN A CA 1
ATOM 861 C C . GLN A 1 108 ? -0.114 6.572 2.615 1.00 96.56 108 GLN A C 1
ATOM 863 O O . GLN A 1 108 ? -0.765 6.621 3.657 1.00 96.56 108 GLN A O 1
ATOM 868 N N . PHE A 1 109 ? -0.576 6.874 1.410 1.00 98.56 109 PHE A N 1
ATOM 869 C CA . PHE A 1 109 ? -1.976 7.029 1.057 1.00 98.56 109 PHE A CA 1
ATOM 870 C C . PHE A 1 109 ? -2.317 5.926 0.051 1.00 98.56 109 PHE A C 1
ATOM 872 O O . PHE A 1 109 ? -1.634 5.792 -0.969 1.00 98.56 109 PHE A O 1
ATOM 879 N N . CYS A 1 110 ? -3.300 5.086 0.366 1.00 98.25 110 CYS A N 1
ATOM 880 C CA . CYS A 1 110 ? -3.726 3.994 -0.508 1.00 98.25 110 CYS A CA 1
ATOM 881 C C . CYS A 1 110 ? -5.251 3.939 -0.602 1.00 98.25 110 CYS A C 1
ATOM 883 O O . CYS A 1 110 ? -5.908 3.881 0.433 1.00 98.25 110 CYS A O 1
ATOM 885 N N . ILE A 1 111 ? -5.814 3.900 -1.807 1.00 98.50 111 ILE A N 1
ATOM 886 C CA . ILE A 1 111 ? -7.274 3.852 -1.973 1.00 98.50 111 ILE A CA 1
ATOM 887 C C . ILE A 1 111 ? -7.775 2.420 -1.746 1.00 98.50 111 ILE A C 1
ATOM 889 O O . ILE A 1 111 ? -8.420 2.166 -0.733 1.00 98.50 111 ILE A O 1
ATOM 893 N N . HIS A 1 112 ? -7.351 1.466 -2.575 1.00 98.12 112 HIS A N 1
ATOM 894 C CA . HIS A 1 112 ? -7.754 0.057 -2.509 1.00 98.12 112 HIS A CA 1
ATOM 895 C C . HIS A 1 112 ? -6.548 -0.881 -2.304 1.00 98.12 112 HIS A C 1
ATOM 897 O O . HIS A 1 112 ? -6.118 -1.571 -3.235 1.00 98.12 112 HIS A O 1
ATOM 903 N N . PRO A 1 113 ? -5.905 -0.898 -1.118 1.00 97.94 113 PRO A N 1
ATOM 904 C CA . PRO A 1 113 ? -4.862 -1.873 -0.840 1.00 97.94 113 PRO A CA 1
ATOM 905 C C . PRO A 1 113 ? -5.450 -3.203 -0.342 1.00 97.94 113 PRO A C 1
ATOM 907 O O . PRO A 1 113 ? -6.113 -3.255 0.693 1.00 97.94 113 PRO A O 1
ATOM 910 N N . VAL A 1 114 ? -5.116 -4.311 -0.999 1.00 98.50 114 VAL A N 1
ATOM 911 C CA . VAL A 1 114 ? -5.516 -5.648 -0.546 1.00 98.50 114 VAL A CA 1
ATOM 912 C C . VAL A 1 114 ? -4.709 -6.039 0.696 1.00 98.50 114 VAL A C 1
ATOM 914 O O . VAL A 1 114 ? -5.275 -6.302 1.754 1.00 98.50 114 VAL A O 1
ATOM 917 N N . CYS A 1 115 ? -3.373 -6.019 0.628 1.00 98.00 115 CYS A N 1
ATOM 918 C CA . CYS A 1 115 ? -2.519 -6.482 1.727 1.00 98.00 115 CYS A CA 1
ATOM 919 C C . CYS A 1 115 ? -1.411 -5.497 2.132 1.00 98.00 115 CYS A C 1
ATOM 921 O O . CYS A 1 115 ? -0.455 -5.245 1.396 1.00 98.00 115 CYS A O 1
ATOM 923 N N . LEU A 1 116 ? -1.456 -5.038 3.389 1.00 98.25 116 LEU A N 1
ATOM 924 C CA . LEU A 1 116 ? -0.460 -4.167 4.021 1.00 98.25 116 LEU A CA 1
ATOM 925 C C . LEU A 1 116 ? 0.187 -4.842 5.240 1.00 98.25 116 LEU A C 1
ATOM 927 O O . LEU A 1 116 ? -0.423 -5.011 6.301 1.00 98.25 116 LEU A O 1
ATOM 931 N N . ARG A 1 117 ? 1.471 -5.216 5.143 1.00 98.31 117 ARG A N 1
ATOM 932 C CA . ARG A 1 117 ? 2.125 -5.999 6.213 1.00 98.31 117 ARG A CA 1
ATOM 933 C C . ARG A 1 117 ? 2.655 -5.150 7.374 1.00 98.31 117 ARG A C 1
ATOM 935 O O . ARG A 1 117 ? 2.506 -5.554 8.532 1.00 98.31 117 ARG A O 1
ATOM 942 N 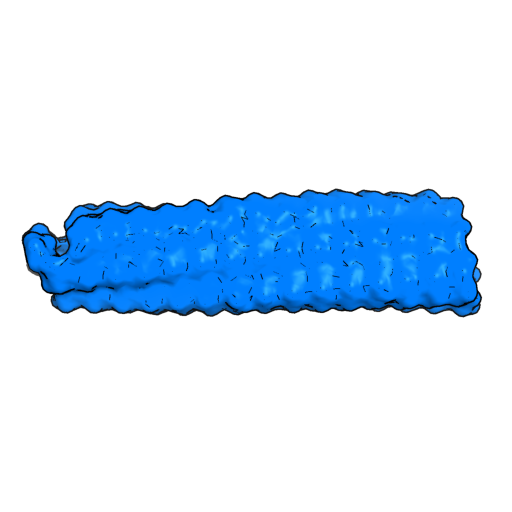N . ARG A 1 118 ? 3.345 -4.041 7.091 1.00 98.12 118 ARG A N 1
ATOM 943 C CA . ARG A 1 118 ? 3.917 -3.126 8.101 1.00 98.12 118 ARG A CA 1
ATOM 944 C C . ARG A 1 118 ? 3.855 -1.683 7.599 1.00 98.12 118 ARG A C 1
ATOM 946 O O . ARG A 1 118 ? 4.586 -1.346 6.671 1.00 98.12 118 ARG A O 1
ATOM 953 N N . ALA A 1 119 ? 3.058 -0.838 8.241 1.00 96.56 119 ALA A N 1
ATOM 954 C CA . ALA A 1 119 ? 2.935 0.573 7.878 1.00 96.56 119 ALA A CA 1
ATOM 955 C C . ALA A 1 119 ? 3.062 1.481 9.106 1.00 96.56 119 ALA A C 1
ATOM 957 O O . ALA A 1 119 ? 2.409 1.251 10.115 1.00 96.56 119 ALA A O 1
ATOM 958 N N . SER A 1 120 ? 3.896 2.520 9.067 1.00 97.31 120 SER A N 1
ATOM 959 C CA . SER A 1 120 ? 4.028 3.407 10.234 1.00 97.31 120 SER A CA 1
ATOM 960 C C . SER A 1 120 ? 2.869 4.399 10.337 1.00 97.31 120 SER A C 1
ATOM 962 O O . SER A 1 120 ? 2.272 4.528 11.405 1.00 97.31 120 SER A O 1
ATOM 964 N N . ARG A 1 121 ? 2.553 5.086 9.234 1.00 98.06 121 ARG A N 1
ATOM 965 C CA . ARG A 1 121 ? 1.502 6.105 9.123 1.00 98.06 121 ARG A CA 1
ATOM 966 C C . ARG A 1 121 ? 0.648 5.896 7.861 1.00 98.06 121 ARG A C 1
ATOM 968 O O . ARG A 1 121 ? 0.828 6.642 6.896 1.00 98.06 121 ARG A O 1
ATOM 975 N N . PRO A 1 122 ? -0.177 4.837 7.800 1.00 97.62 122 PRO A N 1
ATOM 976 C CA . PRO A 1 122 ? -1.081 4.625 6.679 1.00 97.62 122 PRO A CA 1
ATOM 977 C C . PRO A 1 122 ? -2.361 5.459 6.792 1.00 97.62 122 PRO A C 1
ATOM 979 O O . PRO A 1 122 ? -3.003 5.474 7.842 1.00 97.62 122 PRO A O 1
ATOM 982 N N . PHE A 1 123 ? -2.735 6.080 5.678 1.00 98.56 123 PHE A N 1
ATOM 983 C CA . PHE A 1 123 ? -4.097 6.498 5.372 1.00 98.56 123 PHE A CA 1
ATOM 984 C C . PHE A 1 123 ? -4.634 5.556 4.292 1.00 98.56 123 PHE A C 1
ATOM 986 O O . PHE A 1 123 ? -3.994 5.400 3.244 1.00 98.56 123 PHE A O 1
ATOM 993 N N . CYS A 1 124 ? -5.749 4.875 4.552 1.00 98.38 124 CYS A N 1
ATOM 994 C CA . CYS A 1 124 ? -6.329 3.930 3.599 1.00 98.38 124 CYS A CA 1
ATOM 995 C C . CYS A 1 124 ? -7.847 4.075 3.487 1.00 98.38 124 CYS A C 1
ATOM 997 O O . CYS A 1 124 ? -8.516 4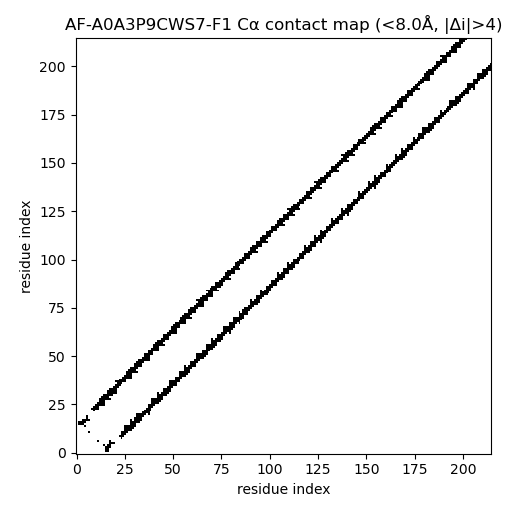.186 4.508 1.00 98.38 124 CYS A O 1
ATOM 999 N N . ILE A 1 125 ? -8.399 4.021 2.276 1.00 98.56 125 ILE A N 1
ATOM 1000 C CA . ILE A 1 125 ? -9.852 4.154 2.088 1.00 98.56 125 ILE A CA 1
ATOM 1001 C C . ILE A 1 125 ? -10.522 2.786 2.262 1.00 98.56 125 ILE A C 1
ATOM 1003 O O . ILE A 1 125 ? -11.231 2.588 3.244 1.00 98.56 125 ILE A O 1
ATOM 1007 N N . HIS A 1 126 ? -10.192 1.810 1.419 1.00 98.06 126 HIS A N 1
ATOM 1008 C CA . HIS A 1 126 ? -10.753 0.455 1.439 1.00 98.06 126 HIS A CA 1
ATOM 1009 C C . HIS A 1 126 ? -9.658 -0.617 1.608 1.00 98.06 126 HIS A C 1
ATOM 1011 O O . HIS A 1 126 ? -9.401 -1.401 0.691 1.00 98.06 126 HIS A O 1
ATOM 1017 N N . PRO A 1 127 ? -8.925 -0.656 2.740 1.00 97.94 127 PRO A N 1
ATOM 1018 C CA . PRO A 1 127 ? -7.937 -1.702 2.950 1.00 97.94 127 PRO A CA 1
ATOM 1019 C C . PRO A 1 127 ? -8.608 -3.035 3.307 1.00 97.94 127 PRO A C 1
ATOM 1021 O O . PRO A 1 127 ? -9.319 -3.132 4.309 1.00 97.94 127 PRO A O 1
ATOM 1024 N N . VAL A 1 128 ? -8.299 -4.104 2.573 1.00 98.44 128 VAL A N 1
ATOM 1025 C CA . VAL A 1 128 ? -8.801 -5.444 2.927 1.00 98.44 128 VAL A CA 1
ATOM 1026 C C . VAL A 1 128 ? -8.077 -5.956 4.175 1.00 98.44 128 VAL A C 1
ATOM 1028 O O . VAL A 1 128 ? -8.694 -6.303 5.179 1.00 98.44 128 VAL A O 1
ATOM 1031 N N . CYS A 1 129 ? -6.744 -5.959 4.168 1.00 97.88 129 CYS A N 1
ATOM 1032 C CA . CYS A 1 129 ? -5.944 -6.504 5.260 1.00 97.88 129 CYS A CA 1
ATOM 1033 C C . CYS A 1 129 ? -4.773 -5.599 5.646 1.00 97.88 129 CYS A C 1
ATOM 1035 O O . CYS A 1 129 ? -3.834 -5.394 4.875 1.00 97.88 129 CYS A O 1
ATOM 1037 N N . LEU A 1 130 ? -4.734 -5.170 6.912 1.00 97.81 130 LEU A N 1
ATOM 1038 C CA . LEU A 1 130 ? -3.578 -4.492 7.502 1.00 97.81 130 LEU A CA 1
ATOM 1039 C C . LEU A 1 130 ? -3.097 -5.221 8.761 1.00 97.81 130 LEU A C 1
ATOM 1041 O O . LEU A 1 130 ? -3.776 -5.334 9.788 1.00 97.81 130 LEU A O 1
ATOM 1045 N N . ARG A 1 131 ? -1.860 -5.729 8.704 1.00 98.00 131 ARG A N 1
ATOM 1046 C CA . ARG A 1 131 ? -1.319 -6.606 9.752 1.00 98.00 131 ARG A CA 1
ATOM 1047 C C . ARG A 1 131 ? -0.708 -5.857 10.936 1.00 98.00 131 ARG A C 1
ATOM 1049 O O . ARG A 1 131 ? -0.871 -6.302 12.075 1.00 98.00 131 ARG A O 1
ATOM 1056 N N . ARG A 1 132 ? 0.076 -4.806 10.685 1.00 97.81 132 ARG A N 1
ATOM 1057 C CA . ARG A 1 132 ? 0.725 -3.993 11.726 1.00 97.81 132 ARG A CA 1
ATOM 1058 C C . ARG A 1 132 ? 0.779 -2.530 11.305 1.00 97.81 132 ARG A C 1
ATOM 1060 O O . ARG A 1 132 ? 1.425 -2.234 10.296 1.00 97.81 132 ARG A O 1
ATOM 1067 N N . ALA A 1 133 ? 0.219 -1.647 12.127 1.00 96.50 133 ALA A N 1
ATOM 1068 C CA . ALA A 1 133 ? 0.465 -0.215 12.024 1.00 96.50 133 ALA A CA 1
ATOM 1069 C C . ALA A 1 133 ? 0.769 0.476 13.350 1.00 96.50 133 ALA A C 1
ATOM 1071 O O . ALA A 1 133 ? 0.418 -0.005 14.422 1.00 96.50 133 ALA A O 1
ATOM 1072 N N . SER A 1 134 ? 1.447 1.620 13.268 1.00 96.31 134 SER A N 1
ATOM 1073 C CA . SER A 1 134 ? 1.701 2.463 14.440 1.00 96.31 134 SER A CA 1
ATOM 1074 C C . SER A 1 134 ? 0.603 3.511 14.617 1.00 96.31 134 SER A C 1
ATOM 1076 O O . SER A 1 134 ? -0.003 3.571 15.683 1.00 96.31 134 SER A O 1
ATOM 1078 N N . ARG A 1 135 ? 0.335 4.329 13.592 1.00 97.25 135 ARG A N 1
ATOM 1079 C CA . ARG A 1 135 ? -0.703 5.373 13.606 1.00 97.25 135 ARG A CA 1
ATOM 1080 C C . ARG A 1 135 ? -1.496 5.305 12.310 1.00 97.25 135 ARG A C 1
ATOM 1082 O O . ARG A 1 135 ? -0.976 5.733 11.288 1.00 97.25 135 ARG A O 1
ATOM 1089 N N . GLN A 1 136 ? -2.694 4.740 12.337 1.00 95.31 136 GLN A N 1
ATOM 1090 C CA . GLN A 1 136 ? -3.473 4.509 11.120 1.00 95.31 136 GLN A CA 1
ATOM 1091 C C . GLN A 1 136 ? -4.796 5.267 11.109 1.00 95.31 136 GLN A C 1
ATOM 1093 O O . GLN A 1 136 ? -5.444 5.385 12.150 1.00 95.31 136 GLN A O 1
ATOM 1098 N N . PHE A 1 137 ? -5.185 5.702 9.914 1.00 98.38 137 PHE A N 1
ATOM 1099 C CA . PHE A 1 137 ? -6.522 6.177 9.584 1.00 98.38 137 PHE A CA 1
ATOM 1100 C C . PHE A 1 137 ? -7.081 5.283 8.474 1.00 98.38 137 PHE A C 1
ATOM 1102 O O . PHE A 1 137 ? -6.413 5.092 7.450 1.00 98.38 137 PHE A O 1
ATOM 1109 N N . CYS A 1 138 ? -8.259 4.694 8.679 1.00 98.00 138 CYS A N 1
ATOM 1110 C CA . CYS A 1 138 ? -8.912 3.866 7.663 1.00 98.00 138 CYS A CA 1
ATOM 1111 C C . CYS A 1 138 ? -10.413 4.150 7.574 1.00 98.00 138 CYS A C 1
ATOM 1113 O O . CYS A 1 138 ? -11.052 4.287 8.611 1.00 98.00 138 CYS A O 1
ATOM 1115 N N . ILE A 1 139 ? -10.988 4.182 6.372 1.00 98.38 139 ILE A N 1
ATOM 1116 C CA . ILE A 1 139 ? -12.428 4.452 6.210 1.00 98.38 139 ILE A CA 1
ATOM 1117 C C . ILE A 1 139 ? -13.223 3.144 6.305 1.00 98.38 139 ILE A C 1
ATOM 1119 O O . ILE A 1 139 ? -13.909 2.932 7.299 1.00 98.38 139 ILE A O 1
ATOM 1123 N N . HIS A 1 140 ? -13.023 2.218 5.369 1.00 97.94 140 HIS A N 1
ATOM 1124 C CA . HIS A 1 140 ? -13.726 0.932 5.284 1.00 97.94 140 HIS A CA 1
ATOM 1125 C C . HIS A 1 140 ? -12.753 -0.258 5.379 1.00 97.94 140 HIS A C 1
ATOM 1127 O O . HIS A 1 140 ? -12.558 -0.987 4.402 1.00 97.94 140 HIS A O 1
ATOM 1133 N N . PRO A 1 141 ? -12.040 -0.451 6.505 1.00 97.69 141 PRO A N 1
ATOM 1134 C CA . PRO A 1 141 ? -11.126 -1.572 6.623 1.00 97.69 141 PRO A CA 1
ATOM 1135 C C . PRO A 1 141 ? -11.868 -2.885 6.915 1.00 97.69 141 PRO A C 1
ATOM 1137 O O . PRO A 1 141 ? -12.607 -2.985 7.895 1.00 97.69 141 PRO A O 1
ATOM 1140 N N . VAL A 1 142 ? -11.573 -3.942 6.157 1.00 98.25 142 VAL A N 1
ATOM 1141 C CA . VAL A 1 142 ? -12.140 -5.272 6.446 1.00 98.25 142 VAL A CA 1
ATOM 1142 C C . VAL A 1 142 ? -11.442 -5.890 7.664 1.00 98.25 142 VAL A C 1
ATOM 1144 O O . VAL A 1 142 ? -12.081 -6.248 8.649 1.00 98.25 142 VAL A O 1
ATOM 1147 N N . CYS A 1 143 ? -10.108 -5.977 7.661 1.00 97.50 143 CYS A N 1
ATOM 1148 C CA . CYS A 1 143 ? -9.350 -6.644 8.724 1.00 97.50 143 CYS A CA 1
ATOM 1149 C C . CYS A 1 143 ? -8.119 -5.853 9.190 1.00 97.50 143 CYS A C 1
ATOM 1151 O O . CYS A 1 143 ? -7.121 -5.731 8.473 1.00 97.50 143 CYS A O 1
ATOM 1153 N N . LEU A 1 144 ? -8.112 -5.433 10.462 1.00 96.94 144 LEU A N 1
ATOM 1154 C CA . LEU A 1 144 ? -6.972 -4.775 11.115 1.00 96.94 144 LEU A CA 1
ATOM 1155 C C . LEU A 1 144 ? -6.477 -5.595 12.318 1.00 96.94 144 LEU A C 1
ATOM 1157 O O . LEU A 1 144 ? -7.170 -5.794 13.320 1.00 96.94 144 LEU A O 1
ATOM 1161 N N . ARG A 1 145 ? -5.235 -6.097 12.245 1.00 96.75 145 ARG A N 1
ATOM 1162 C CA . ARG A 1 145 ? -4.732 -7.068 13.241 1.00 96.75 145 ARG A CA 1
ATOM 1163 C C . ARG A 1 145 ? -4.066 -6.450 14.466 1.00 96.75 145 ARG A C 1
ATOM 1165 O O . ARG A 1 145 ? -4.255 -6.966 15.569 1.00 96.75 145 ARG A O 1
ATOM 1172 N N . ARG A 1 146 ? -3.187 -5.464 14.282 1.00 96.38 146 ARG A N 1
ATOM 1173 C CA . ARG A 1 146 ? -2.427 -4.830 15.373 1.00 96.38 146 ARG A CA 1
ATOM 1174 C C . ARG A 1 146 ? -2.165 -3.365 15.053 1.00 96.38 146 ARG A C 1
ATOM 1176 O O . ARG A 1 146 ? -1.483 -3.086 14.065 1.00 96.38 146 ARG A O 1
ATOM 1183 N N . ALA A 1 147 ? -2.617 -2.474 15.926 1.00 93.75 147 ALA A N 1
ATOM 1184 C CA . ALA A 1 147 ? -2.325 -1.051 15.843 1.00 93.75 147 ALA A CA 1
ATOM 1185 C C . ALA A 1 147 ? -1.987 -0.444 17.209 1.00 93.75 147 ALA A C 1
ATOM 1187 O O . ALA A 1 147 ? -2.534 -0.861 18.227 1.00 93.75 147 ALA A O 1
ATOM 1188 N N . SER A 1 148 ? -1.097 0.548 17.246 1.00 95.19 148 SER A N 1
ATOM 1189 C CA . SER A 1 148 ? -0.868 1.319 18.478 1.00 95.19 148 SER A CA 1
ATOM 1190 C C . SER A 1 148 ? -1.913 2.425 18.630 1.00 95.19 148 SER A C 1
ATOM 1192 O O . SER A 1 148 ? -2.541 2.535 19.679 1.00 95.19 148 SER A O 1
ATOM 1194 N N . ARG A 1 149 ? -2.121 3.231 17.584 1.00 96.50 149 ARG A N 1
ATOM 1195 C CA . ARG A 1 149 ? -3.157 4.269 17.511 1.00 96.50 149 ARG A CA 1
ATOM 1196 C C . ARG A 1 149 ? -3.945 4.111 16.220 1.00 96.50 149 ARG A C 1
ATOM 1198 O O . ARG A 1 149 ? -3.342 3.965 15.153 1.00 96.50 149 ARG A O 1
ATOM 1205 N N . GLN A 1 150 ? -5.262 4.141 16.322 1.00 95.00 150 GLN A N 1
ATOM 1206 C CA . GLN A 1 150 ? -6.144 3.869 15.200 1.00 95.00 150 GLN A CA 1
ATOM 1207 C C . GLN A 1 150 ? -7.373 4.773 15.237 1.00 95.00 150 GLN A C 1
ATOM 1209 O O . GLN A 1 150 ? -7.999 4.904 16.284 1.00 95.00 150 GLN A O 1
ATOM 1214 N N . PHE A 1 151 ? -7.711 5.323 14.075 1.00 98.00 151 PHE A N 1
ATOM 1215 C CA . PHE A 1 151 ? -9.001 5.931 13.777 1.00 98.00 151 PHE A CA 1
ATOM 1216 C C . PHE A 1 151 ? -9.639 5.147 12.627 1.00 98.00 151 PHE A C 1
ATOM 1218 O O . PHE A 1 151 ? -8.993 4.969 11.587 1.00 98.00 151 PHE A O 1
ATOM 1225 N N . CYS A 1 152 ? -10.860 4.640 12.811 1.00 97.38 152 CYS A N 1
ATOM 1226 C CA . CYS A 1 152 ? -11.591 3.946 11.750 1.00 97.38 152 CYS A CA 1
ATOM 1227 C C . CYS A 1 152 ? -13.069 4.312 11.696 1.00 97.38 152 CYS A C 1
ATOM 1229 O O . CYS A 1 152 ? -13.690 4.461 12.738 1.00 97.38 152 CYS A O 1
ATOM 1231 N N . ILE A 1 153 ? -13.639 4.379 10.495 1.00 98.06 153 ILE A N 1
ATOM 1232 C CA . ILE A 1 153 ? -15.052 4.738 10.325 1.00 98.06 153 ILE A CA 1
ATOM 1233 C C . ILE A 1 153 ? -15.913 3.469 10.356 1.00 98.06 153 ILE A C 1
ATOM 1235 O O . ILE A 1 153 ? -16.582 3.232 11.355 1.00 98.06 153 ILE A O 1
ATOM 1239 N N . HIS A 1 154 ? -15.786 2.585 9.365 1.00 97.56 154 HIS A N 1
ATOM 1240 C CA . HIS A 1 154 ? -16.563 1.344 9.245 1.00 97.56 154 HIS A CA 1
ATOM 1241 C C . HIS A 1 154 ? -15.667 0.090 9.260 1.00 97.56 154 HIS A C 1
ATOM 1243 O O . HIS A 1 154 ? -15.504 -0.578 8.235 1.00 97.56 154 HIS A O 1
ATOM 1249 N N . PRO A 1 155 ? -14.990 -0.232 10.380 1.00 97.06 155 PRO A N 1
ATOM 1250 C CA . PRO A 1 155 ? -14.169 -1.429 10.446 1.00 97.06 155 PRO A CA 1
ATOM 1251 C C . PRO A 1 155 ? -15.001 -2.699 10.670 1.00 97.06 155 PRO A C 1
ATOM 1253 O O . PRO A 1 155 ? -15.725 -2.803 11.657 1.00 97.06 155 PRO A O 1
ATOM 1256 N N . VAL A 1 156 ? -14.793 -3.728 9.845 1.00 97.88 156 VAL A N 1
ATOM 1257 C CA . VAL A 1 156 ? -15.441 -5.035 10.067 1.00 97.88 156 VAL A CA 1
ATOM 1258 C C . VAL A 1 156 ? -14.767 -5.772 11.231 1.00 97.88 156 VAL A C 1
ATOM 1260 O O . VAL A 1 156 ? -15.412 -6.123 12.214 1.00 97.88 156 VAL A O 1
ATOM 1263 N N . CYS A 1 157 ? -13.446 -5.976 11.179 1.00 96.62 157 CYS A N 1
ATOM 1264 C CA . CYS A 1 157 ? -12.720 -6.752 12.191 1.00 96.62 157 CYS A CA 1
ATOM 1265 C C . CYS A 1 157 ? -11.476 -6.042 12.744 1.00 96.62 157 CYS A C 1
ATOM 1267 O O . CYS A 1 157 ? -10.466 -5.871 12.053 1.00 96.62 157 CYS A O 1
ATOM 1269 N N . LEU A 1 158 ? -11.486 -5.748 14.050 1.00 95.81 158 LEU A N 1
ATOM 1270 C CA . LEU A 1 158 ? -10.377 -5.167 14.812 1.00 95.81 158 LEU A CA 1
ATOM 1271 C C . LEU A 1 158 ? -9.865 -6.124 15.892 1.00 95.81 158 LEU A C 1
ATOM 1273 O O . LEU A 1 158 ? -10.532 -6.409 16.888 1.00 95.81 158 LEU A O 1
ATOM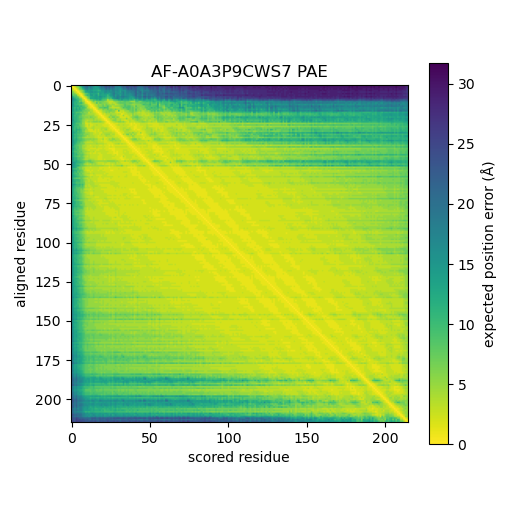 1277 N N . ARG A 1 159 ? -8.630 -6.621 15.749 1.00 95.62 159 ARG A N 1
ATOM 1278 C CA . ARG A 1 159 ? -8.118 -7.655 16.670 1.00 95.62 159 ARG A CA 1
ATOM 1279 C C . ARG A 1 159 ? -7.403 -7.107 17.906 1.00 95.62 159 ARG A C 1
ATOM 1281 O O . ARG A 1 159 ? -7.591 -7.661 18.990 1.00 95.62 159 ARG A O 1
ATOM 1288 N N . ARG A 1 160 ? -6.504 -6.130 17.749 1.00 95.19 160 ARG A N 1
ATOM 1289 C CA . ARG A 1 160 ? -5.721 -5.536 18.851 1.00 95.19 160 ARG A CA 1
ATOM 1290 C C . ARG A 1 160 ? -5.400 -4.070 18.570 1.00 95.19 160 ARG A C 1
ATOM 1292 O O . ARG A 1 160 ? -4.697 -3.791 17.598 1.00 95.19 160 ARG A O 1
ATOM 1299 N N . ALA A 1 161 ? -5.811 -3.185 19.471 1.00 94.06 161 ALA A N 1
ATOM 1300 C CA . ALA A 1 161 ? -5.429 -1.776 19.471 1.00 94.06 161 ALA A CA 1
ATOM 1301 C C . ALA A 1 161 ? -4.986 -1.316 20.870 1.00 94.06 161 ALA A C 1
ATOM 1303 O O . ALA A 1 161 ? -5.542 -1.759 21.869 1.00 94.06 161 ALA A O 1
ATOM 1304 N N . SER A 1 162 ? -3.995 -0.427 20.978 1.00 95.12 162 SER A N 1
ATOM 1305 C CA . SER A 1 162 ? -3.696 0.213 22.275 1.00 95.12 162 SER A CA 1
ATOM 1306 C C . SER A 1 162 ? -4.609 1.416 22.517 1.00 95.12 162 SER A C 1
ATOM 1308 O O . SER A 1 162 ? -5.165 1.560 23.602 1.00 95.12 162 SER A O 1
ATOM 1310 N N . ARG A 1 163 ? -4.778 2.271 21.504 1.00 95.75 163 ARG A N 1
ATOM 1311 C CA . ARG A 1 163 ? -5.717 3.398 21.499 1.00 95.75 163 ARG A CA 1
ATOM 1312 C C . ARG A 1 163 ? -6.544 3.355 20.223 1.00 95.75 163 ARG A C 1
ATOM 1314 O O . ARG A 1 163 ? -5.966 3.306 19.133 1.00 95.75 163 ARG A O 1
ATOM 1321 N N . LEU A 1 164 ? -7.860 3.383 20.367 1.00 95.25 164 LEU A N 1
ATOM 1322 C CA . LEU A 1 164 ? -8.795 3.297 19.257 1.00 95.25 164 LEU A CA 1
ATOM 1323 C C . LEU A 1 164 ? -9.866 4.383 19.347 1.00 95.25 164 LEU A C 1
ATOM 1325 O O . LEU A 1 164 ? -10.442 4.588 20.409 1.00 95.25 164 LEU A O 1
ATOM 1329 N N . PHE A 1 165 ? -10.151 5.000 18.207 1.00 97.31 165 PHE A N 1
ATOM 1330 C CA . PHE A 1 165 ? -11.400 5.696 17.935 1.00 97.31 165 PHE A CA 1
ATOM 1331 C C . PHE A 1 165 ? -12.105 4.983 16.778 1.00 97.31 165 PHE A C 1
ATOM 1333 O O . PHE A 1 165 ? -11.456 4.707 15.758 1.00 97.31 165 PHE A O 1
ATOM 1340 N N . CYS A 1 166 ? -13.385 4.641 16.930 1.00 96.00 166 CYS A N 1
ATOM 1341 C CA . CYS A 1 166 ? -14.134 3.967 15.876 1.00 96.00 166 CYS A CA 1
ATOM 1342 C C . CYS A 1 166 ? -15.617 4.364 15.781 1.00 96.00 166 CYS A C 1
ATOM 1344 O O . CYS A 1 166 ? -16.209 4.667 16.803 1.00 96.00 166 CYS A O 1
ATOM 1346 N N . ILE A 1 167 ? -16.219 4.407 14.584 1.00 97.00 167 ILE A N 1
ATOM 1347 C CA . ILE A 1 167 ? -17.600 4.928 14.424 1.00 97.00 167 ILE A CA 1
ATOM 1348 C C . ILE A 1 167 ? -18.648 3.825 14.248 1.00 97.00 167 ILE A C 1
ATOM 1350 O O . ILE A 1 167 ? -19.722 3.932 14.808 1.00 97.00 167 ILE A O 1
ATOM 1354 N N . HIS A 1 168 ? -18.358 2.774 13.487 1.00 96.19 168 HIS A N 1
ATOM 1355 C CA . HIS A 1 168 ? -19.283 1.657 13.271 1.00 96.19 168 HIS A CA 1
ATOM 1356 C C . HIS A 1 168 ? -18.501 0.338 13.225 1.00 96.19 168 HIS A C 1
ATOM 1358 O O . HIS A 1 168 ? -18.363 -0.271 12.159 1.00 96.19 168 HIS A O 1
ATOM 1364 N N . PRO A 1 169 ? -17.861 -0.090 14.330 1.00 95.69 169 PRO A N 1
ATOM 1365 C CA . PRO A 1 169 ? -17.154 -1.358 14.339 1.00 95.69 169 PRO A CA 1
ATOM 1366 C C . PRO A 1 169 ? -18.138 -2.531 14.420 1.00 95.69 169 PRO A C 1
ATOM 1368 O O . PRO A 1 169 ? -18.975 -2.602 15.319 1.00 95.69 169 PRO A O 1
ATOM 1371 N N . VAL A 1 170 ? -17.959 -3.529 13.556 1.00 96.25 170 VAL A N 1
ATOM 1372 C CA . VAL A 1 170 ? -18.714 -4.784 13.695 1.00 96.25 170 VAL A CA 1
ATOM 1373 C C . VAL A 1 170 ? -18.105 -5.624 14.819 1.00 96.25 170 VAL A C 1
ATOM 1375 O O . VAL A 1 170 ? -18.765 -5.958 15.798 1.00 96.25 170 VAL A O 1
ATOM 1378 N N . CYS A 1 171 ? -16.809 -5.934 14.736 1.00 93.88 171 CYS A N 1
ATOM 1379 C CA . CYS A 1 171 ? -16.133 -6.784 15.714 1.00 93.88 171 CYS A CA 1
ATOM 1380 C C . CYS A 1 171 ? -14.844 -6.161 16.248 1.00 93.88 171 CYS A C 1
ATOM 1382 O O . CYS A 1 171 ? -13.878 -5.950 15.510 1.00 93.88 171 CYS A O 1
ATOM 1384 N N . LEU A 1 172 ? -14.758 -6.006 17.571 1.00 93.12 172 LEU A N 1
ATOM 1385 C CA . LEU A 1 172 ? -13.539 -5.624 18.273 1.00 93.12 172 LEU A CA 1
ATOM 1386 C C . LEU A 1 172 ? -13.180 -6.615 19.374 1.00 93.12 172 LEU A C 1
ATOM 1388 O O . LEU A 1 172 ? -13.902 -6.834 20.348 1.00 93.12 172 LEU A O 1
ATOM 1392 N N . ARG A 1 173 ? -11.979 -7.187 19.266 1.00 92.19 173 ARG A N 1
ATOM 1393 C CA . ARG A 1 173 ? -11.552 -8.251 20.178 1.00 92.19 173 ARG A CA 1
ATOM 1394 C C . ARG A 1 173 ? -10.796 -7.766 21.412 1.00 92.19 173 ARG A C 1
ATOM 1396 O O . ARG A 1 173 ? -10.994 -8.337 22.482 1.00 92.19 173 ARG A O 1
ATOM 1403 N N . ARG A 1 174 ? -9.846 -6.836 21.257 1.00 91.25 174 ARG A N 1
ATOM 1404 C CA . ARG A 1 174 ? -9.020 -6.311 22.359 1.00 91.25 174 ARG A CA 1
ATOM 1405 C C . ARG A 1 174 ? -8.627 -4.858 22.111 1.00 91.25 174 ARG A C 1
ATOM 1407 O O . ARG A 1 174 ? -7.931 -4.592 21.127 1.00 91.25 174 ARG A O 1
ATOM 1414 N N . ALA A 1 175 ? -8.953 -3.973 23.045 1.00 90.19 175 ALA A N 1
ATOM 1415 C CA . ALA A 1 175 ? -8.405 -2.622 23.085 1.00 90.19 175 ALA A CA 1
ATOM 1416 C C . ALA A 1 175 ? -8.039 -2.192 24.509 1.00 90.19 175 ALA A C 1
ATOM 1418 O O . ALA A 1 175 ? -8.738 -2.534 25.455 1.00 90.19 175 ALA A O 1
ATOM 1419 N N . SER A 1 176 ? -6.950 -1.442 24.690 1.00 91.44 176 SER A N 1
ATOM 1420 C CA . SER A 1 176 ? -6.636 -0.898 26.022 1.00 91.44 176 SER A CA 1
ATOM 1421 C C . SER A 1 176 ? -7.475 0.347 26.323 1.00 91.44 176 SER A C 1
ATOM 1423 O O . SER A 1 176 ? -8.138 0.425 27.354 1.00 91.44 176 SER A O 1
ATOM 1425 N N . ARG A 1 177 ? -7.471 1.321 25.410 1.00 92.62 177 ARG A N 1
ATOM 1426 C CA . ARG A 1 177 ? -8.319 2.515 25.474 1.00 92.62 177 ARG A CA 1
ATOM 1427 C C . ARG A 1 177 ? -9.124 2.614 24.191 1.00 92.62 177 ARG A C 1
ATOM 1429 O O . ARG A 1 177 ? -8.522 2.586 23.114 1.00 92.62 177 ARG A O 1
ATOM 1436 N N . GLN A 1 178 ? -10.440 2.732 24.299 1.00 92.12 178 GLN A N 1
ATOM 1437 C CA . GLN A 1 178 ? -11.294 2.868 23.127 1.00 92.12 178 GLN A CA 1
ATOM 1438 C C . GLN A 1 178 ? -12.436 3.855 23.333 1.00 92.12 178 GLN A C 1
ATOM 1440 O O . GLN A 1 178 ? -13.043 3.887 24.401 1.00 92.12 178 GLN A O 1
ATOM 1445 N N . PHE A 1 179 ? -12.712 4.612 22.279 1.00 95.25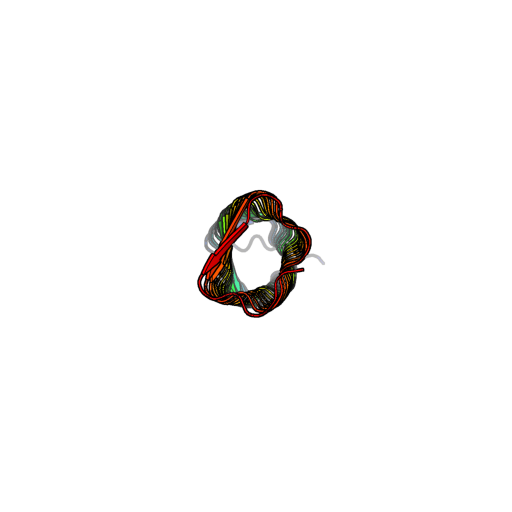 179 PHE A N 1
ATOM 1446 C CA . PHE A 1 179 ? -13.941 5.360 22.075 1.00 95.25 179 PHE A CA 1
ATOM 1447 C C . PHE A 1 179 ? -14.608 4.779 20.834 1.00 95.25 179 PHE A C 1
ATOM 1449 O O . PHE A 1 179 ? -13.971 4.776 19.775 1.00 95.25 179 PHE A O 1
ATOM 1456 N N . CYS A 1 180 ? -15.830 4.266 20.955 1.00 94.31 180 CYS A N 1
ATOM 1457 C CA . CYS A 1 180 ? -16.554 3.781 19.788 1.00 94.31 180 CYS A CA 1
ATOM 1458 C C . CYS A 1 180 ? -18.024 4.194 19.772 1.00 94.31 180 CYS A C 1
ATOM 1460 O O . CYS A 1 180 ? -18.711 4.108 20.784 1.00 94.31 180 CYS A O 1
ATOM 1462 N N . ILE A 1 181 ? -18.489 4.614 18.604 1.00 95.31 181 ILE A N 1
ATOM 1463 C CA . ILE A 1 181 ? -19.900 4.863 18.312 1.00 95.31 181 ILE A CA 1
ATOM 1464 C C . ILE A 1 181 ? -20.461 3.566 17.695 1.00 95.31 181 ILE A C 1
ATOM 1466 O O . ILE A 1 181 ? -19.689 2.775 17.151 1.00 95.31 181 ILE A O 1
ATOM 1470 N N . HIS A 1 182 ? -21.737 3.261 17.924 1.00 94.94 182 HIS A N 1
ATOM 1471 C CA . HIS A 1 182 ? -22.477 2.106 17.389 1.00 94.94 182 HIS A CA 1
ATOM 1472 C C . HIS A 1 182 ? -21.698 0.778 17.266 1.00 94.94 182 HIS A C 1
ATOM 1474 O O . HIS A 1 182 ? -21.670 0.169 16.190 1.00 94.94 182 HIS A O 1
ATOM 1480 N N . PRO A 1 183 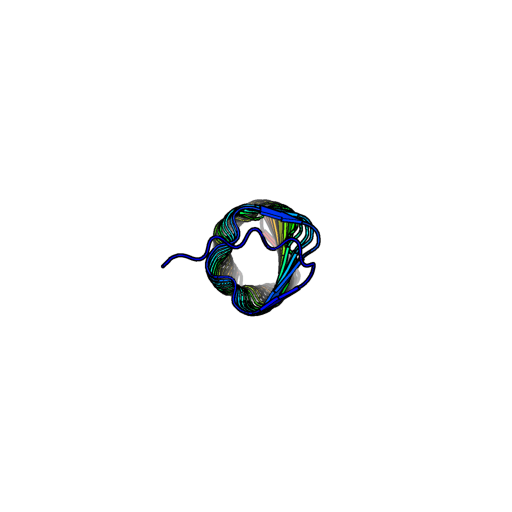? -21.012 0.294 18.319 1.00 93.50 183 PRO A N 1
ATOM 1481 C CA . PRO A 1 183 ? -20.289 -0.954 18.203 1.00 93.50 183 PRO A CA 1
ATOM 1482 C C . PRO A 1 183 ? -21.222 -2.162 18.321 1.00 93.50 183 PRO A C 1
ATOM 1484 O O . PRO A 1 183 ? -21.958 -2.293 19.299 1.00 93.50 183 PRO A O 1
ATOM 1487 N N . VAL A 1 184 ? -21.118 -3.103 17.378 1.00 93.56 184 VAL A N 1
ATOM 1488 C CA . VAL A 1 184 ? -21.914 -4.340 17.431 1.00 93.56 184 VAL A CA 1
ATOM 1489 C C . VAL A 1 184 ? -21.345 -5.294 18.485 1.00 93.56 184 VAL A C 1
ATOM 1491 O O . VAL A 1 184 ? -22.033 -5.651 19.432 1.00 93.56 184 VAL A O 1
ATOM 1494 N N . CYS A 1 185 ? -20.072 -5.691 18.379 1.00 90.56 185 CYS A N 1
ATOM 1495 C CA . CYS A 1 185 ? -19.454 -6.647 19.307 1.00 90.56 185 CYS A CA 1
ATOM 1496 C C . CYS A 1 185 ? -18.112 -6.161 19.870 1.00 90.56 185 CYS A C 1
ATOM 1498 O O . CYS A 1 185 ? -17.118 -6.057 19.144 1.00 90.56 185 CYS A O 1
ATOM 1500 N N . LEU A 1 186 ? -18.031 -5.992 21.195 1.00 88.06 186 LEU A N 1
ATOM 1501 C CA . LEU A 1 186 ? -16.814 -5.629 21.931 1.00 88.06 186 LEU A CA 1
ATOM 1502 C C . LEU A 1 186 ? -16.483 -6.692 22.986 1.00 88.06 186 LEU A C 1
ATOM 1504 O O . LEU A 1 186 ? -17.280 -6.949 23.879 1.00 88.06 186 LEU A O 1
ATOM 1508 N N . ARG A 1 187 ? -15.306 -7.333 22.907 1.00 86.50 187 ARG A N 1
ATOM 1509 C CA . ARG A 1 187 ? -15.018 -8.533 23.730 1.00 86.50 187 ARG A CA 1
ATOM 1510 C C . ARG A 1 187 ? -14.087 -8.352 24.930 1.00 86.50 187 ARG A C 1
ATOM 1512 O O . ARG A 1 187 ? -14.147 -9.167 25.847 1.00 86.50 187 ARG A O 1
ATOM 1519 N N . ARG A 1 188 ? -13.108 -7.448 24.864 1.00 84.81 188 ARG A N 1
ATOM 1520 C CA . ARG A 1 188 ? -12.181 -7.169 25.977 1.00 84.81 188 ARG A CA 1
ATOM 1521 C C . ARG A 1 188 ? -11.661 -5.749 25.862 1.00 84.81 188 ARG A C 1
ATOM 1523 O O . ARG A 1 188 ? -10.934 -5.446 24.909 1.00 84.81 188 ARG A O 1
ATOM 1530 N N . ALA A 1 189 ? -11.954 -4.926 26.855 1.00 81.12 189 ALA A N 1
ATOM 1531 C CA . ALA A 1 189 ? -11.425 -3.575 26.926 1.00 81.12 189 ALA A CA 1
ATOM 1532 C C . ALA A 1 189 ? -11.073 -3.171 28.352 1.00 81.12 189 ALA A C 1
ATOM 1534 O O . ALA A 1 189 ? -11.735 -3.615 29.285 1.00 81.12 189 ALA A O 1
ATOM 1535 N N . SER A 1 190 ? -10.023 -2.355 28.517 1.00 84.56 190 SER A N 1
ATOM 1536 C CA . SER A 1 190 ? -9.615 -1.910 29.858 1.00 84.56 190 SER A CA 1
ATOM 1537 C C . SER A 1 190 ? -10.128 -0.533 30.283 1.00 84.56 190 SER A C 1
ATOM 1539 O O . SER A 1 190 ? -10.259 -0.276 31.474 1.00 84.56 190 SER A O 1
ATOM 1541 N N . ARG A 1 191 ? -10.335 0.377 29.328 1.00 88.00 191 ARG A N 1
ATOM 1542 C CA . ARG A 1 191 ? -10.982 1.681 29.518 1.00 88.00 191 ARG A CA 1
ATOM 1543 C C . ARG A 1 191 ? -11.768 1.975 28.254 1.00 88.00 191 ARG A C 1
ATOM 1545 O O . ARG A 1 191 ? -11.173 2.050 27.172 1.00 88.00 191 ARG A O 1
ATOM 1552 N N . GLN A 1 192 ? -13.077 2.092 28.377 1.00 87.62 192 GLN A N 1
ATOM 1553 C CA . GLN A 1 192 ? -13.959 2.141 27.225 1.00 87.62 192 GLN A CA 1
ATOM 1554 C C . GLN A 1 192 ? -15.026 3.206 27.407 1.00 87.62 192 GLN A C 1
ATOM 1556 O O . GLN A 1 192 ? -15.678 3.241 28.440 1.00 87.62 192 GLN A O 1
ATOM 1561 N N . PHE A 1 193 ? -15.216 4.000 26.360 1.00 92.19 193 PHE A N 1
ATOM 1562 C CA . PHE A 1 193 ? -16.374 4.857 26.174 1.00 92.19 193 PHE A CA 1
ATOM 1563 C C . PHE A 1 193 ? -17.126 4.378 24.932 1.00 92.19 193 PHE A C 1
ATOM 1565 O O . PHE A 1 193 ? -16.516 4.257 23.861 1.00 92.19 193 PHE A O 1
ATOM 1572 N N . CYS A 1 194 ? -18.416 4.074 25.055 1.00 91.81 194 CYS A N 1
ATOM 1573 C CA . CYS A 1 194 ? -19.242 3.682 23.916 1.00 91.81 194 CYS A CA 1
ATOM 1574 C C . CYS A 1 194 ? -20.606 4.354 23.895 1.00 91.81 194 CYS A C 1
ATOM 1576 O O . CYS A 1 194 ? -21.210 4.572 24.938 1.00 91.81 194 CYS A O 1
ATOM 1578 N N . ILE A 1 195 ? -21.100 4.612 22.689 1.00 93.44 195 ILE A N 1
ATOM 1579 C CA . ILE A 1 195 ? -22.456 5.102 22.439 1.00 93.44 195 ILE A CA 1
ATOM 1580 C C . ILE A 1 195 ? -23.182 4.030 21.626 1.00 93.44 195 ILE A C 1
ATOM 1582 O O . ILE A 1 195 ? -22.636 3.564 20.626 1.00 93.44 195 ILE A O 1
ATOM 1586 N N . HIS A 1 196 ? -24.363 3.609 22.074 1.00 92.56 196 HIS A N 1
ATOM 1587 C CA . HIS A 1 196 ? -25.178 2.545 21.478 1.00 92.56 196 HIS A CA 1
ATOM 1588 C C . HIS A 1 196 ? -24.451 1.198 21.270 1.00 92.56 196 HIS A C 1
ATOM 1590 O O . HIS A 1 196 ? -24.458 0.663 20.156 1.00 92.56 196 HIS A O 1
ATOM 1596 N N . PRO A 1 197 ? -23.768 0.626 22.285 1.00 91.88 197 PRO A N 1
ATOM 1597 C CA . PRO A 1 197 ? -23.195 -0.706 22.141 1.00 91.88 197 PRO A CA 1
ATOM 1598 C C . PRO A 1 197 ? -24.282 -1.787 22.125 1.00 91.88 197 PRO A C 1
ATOM 1600 O O . PRO A 1 197 ? -25.117 -1.845 23.027 1.00 91.88 197 PRO A O 1
ATOM 1603 N N . VAL A 1 198 ? -24.213 -2.696 21.147 1.00 91.31 198 VAL A N 1
ATOM 1604 C CA . VAL A 1 198 ? -25.119 -3.855 21.081 1.00 91.31 198 VAL A CA 1
ATOM 1605 C C . VAL A 1 198 ? -24.665 -4.937 22.056 1.00 91.31 198 VAL A C 1
ATOM 1607 O O . VAL A 1 198 ? -25.418 -5.332 22.936 1.00 91.31 198 VAL A O 1
ATOM 1610 N N . CYS A 1 199 ? -23.420 -5.406 21.935 1.00 87.75 199 CYS A N 1
ATOM 1611 C CA . CYS A 1 199 ? -22.861 -6.459 22.780 1.00 87.75 199 CYS A CA 1
ATOM 1612 C C . CYS A 1 199 ? -21.495 -6.066 23.342 1.00 87.75 199 CYS A C 1
ATOM 1614 O O . CYS A 1 199 ? -20.515 -5.893 22.606 1.00 87.75 199 CYS A O 1
ATOM 1616 N N . LEU A 1 200 ? -21.397 -6.037 24.668 1.00 85.00 200 LEU A N 1
ATOM 1617 C CA . LEU A 1 200 ? -20.154 -5.816 25.398 1.00 85.00 200 LEU A CA 1
ATOM 1618 C C . LEU A 1 200 ? -19.872 -7.014 26.305 1.00 85.00 200 LEU A C 1
ATOM 1620 O O . LEU A 1 200 ? -20.760 -7.491 26.999 1.00 85.00 200 LEU A O 1
ATOM 1624 N N . ARG A 1 201 ? -18.639 -7.527 26.254 1.00 85.06 201 ARG A N 1
ATOM 1625 C CA . ARG A 1 201 ? -18.145 -8.611 27.114 1.00 85.06 201 ARG A CA 1
ATOM 1626 C C . ARG A 1 201 ? -16.844 -8.188 27.779 1.00 85.06 201 ARG A C 1
ATOM 1628 O O . ARG A 1 201 ? -15.976 -7.628 27.108 1.00 85.06 201 ARG A O 1
ATOM 1635 N N . ARG A 1 202 ? -16.661 -8.533 29.058 1.00 80.94 202 ARG A N 1
ATOM 1636 C CA . ARG A 1 202 ? -15.383 -8.406 29.801 1.00 80.94 202 ARG A CA 1
ATOM 1637 C C . ARG A 1 202 ? -14.708 -7.034 29.632 1.00 80.94 202 ARG A C 1
ATOM 1639 O O . ARG A 1 202 ? -13.570 -6.952 29.144 1.00 80.94 202 ARG A O 1
ATOM 1646 N N . ALA A 1 203 ? -15.400 -5.969 30.023 1.00 79.25 203 ALA A N 1
ATOM 1647 C CA . ALA A 1 203 ? -14.800 -4.644 30.136 1.00 79.25 203 ALA A CA 1
ATOM 1648 C C . ALA A 1 203 ? -14.440 -4.332 31.589 1.00 79.25 203 ALA A C 1
ATOM 1650 O O . ALA A 1 203 ? -15.259 -4.511 32.483 1.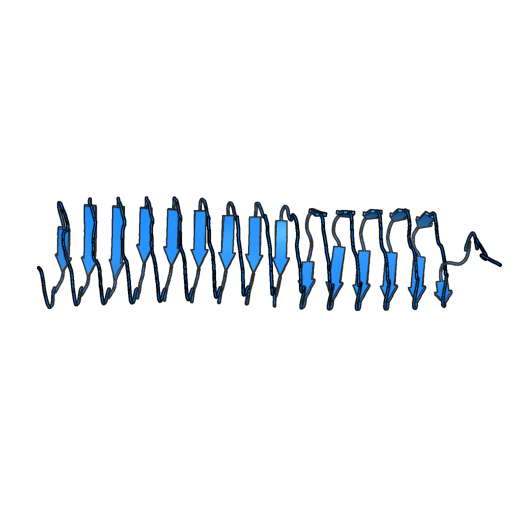00 79.25 203 ALA A O 1
ATOM 1651 N N . SER A 1 204 ? -13.237 -3.811 31.821 1.00 80.94 204 SER A N 1
ATOM 1652 C CA . SER A 1 204 ? -12.958 -3.083 33.058 1.00 80.94 204 SER A CA 1
ATOM 1653 C C . SER A 1 204 ? -13.241 -1.604 32.811 1.00 80.94 204 SER A C 1
ATOM 1655 O O . SER A 1 204 ? -12.822 -1.071 31.786 1.00 80.94 204 SER A O 1
ATOM 1657 N N . ARG A 1 205 ? -13.940 -0.938 33.733 1.00 85.00 205 ARG A N 1
ATOM 1658 C CA . ARG A 1 205 ? -14.262 0.502 33.660 1.00 85.00 205 ARG A CA 1
ATOM 1659 C C . ARG A 1 205 ? -14.949 0.927 32.338 1.00 85.00 205 ARG A C 1
ATOM 1661 O O . ARG A 1 205 ? -14.409 1.790 31.633 1.00 85.00 205 ARG A O 1
ATOM 1668 N N . PRO A 1 206 ? -16.079 0.301 31.947 1.00 86.12 206 PRO A N 1
ATOM 1669 C CA . PRO A 1 206 ? -16.876 0.774 30.821 1.00 86.12 206 PRO A CA 1
ATOM 1670 C C . PRO A 1 206 ? -17.694 2.014 31.205 1.00 86.12 206 PRO A C 1
ATOM 1672 O O . PRO A 1 206 ? -18.264 2.078 32.287 1.00 86.12 206 PRO A O 1
ATOM 1675 N N . PHE A 1 207 ? -17.794 2.962 30.280 1.00 89.38 207 PHE A N 1
ATOM 1676 C CA . PHE A 1 207 ? -18.818 4.000 30.259 1.00 89.38 207 PHE A CA 1
ATOM 1677 C C . PHE A 1 207 ? -19.612 3.824 28.964 1.00 89.38 207 PHE A C 1
ATOM 1679 O O . PHE A 1 207 ? -19.025 3.833 27.877 1.00 89.38 207 PHE A O 1
ATOM 1686 N N . CYS A 1 208 ? -20.918 3.587 29.072 1.00 89.50 208 CYS A N 1
ATOM 1687 C CA . CYS A 1 208 ? -21.781 3.321 27.924 1.00 89.50 208 CYS A CA 1
ATOM 1688 C C . CYS A 1 208 ? -23.025 4.203 27.976 1.00 89.50 208 CYS A C 1
ATOM 1690 O O . CYS A 1 208 ? -23.654 4.307 29.022 1.00 89.50 208 CYS A O 1
ATOM 1692 N N . ILE A 1 209 ? -23.393 4.773 26.833 1.00 90.19 209 ILE A N 1
ATOM 1693 C CA . ILE A 1 209 ? -24.651 5.493 26.628 1.00 90.19 209 ILE A CA 1
ATOM 1694 C C . ILE A 1 209 ? -25.558 4.590 25.781 1.00 90.19 209 ILE A C 1
ATOM 1696 O O . ILE A 1 209 ? -25.108 4.085 24.751 1.00 90.19 209 ILE A O 1
ATOM 1700 N N . HIS A 1 210 ? -26.798 4.361 26.223 1.00 90.44 210 HIS A N 1
ATOM 1701 C CA . HIS A 1 210 ? -27.795 3.489 25.574 1.00 90.44 210 HIS A CA 1
ATOM 1702 C C . HIS A 1 210 ? -27.294 2.068 25.216 1.00 90.44 210 HIS A C 1
ATOM 1704 O O . HIS A 1 210 ? -27.314 1.686 24.042 1.00 90.44 210 HIS A O 1
ATOM 1710 N N . PRO A 1 211 ? -26.794 1.270 26.181 1.00 86.19 211 PRO A N 1
ATOM 1711 C CA . PRO A 1 211 ? -26.405 -0.111 25.911 1.00 86.19 211 PRO A CA 1
ATOM 1712 C C . PRO A 1 211 ? -27.623 -1.019 25.690 1.00 86.19 211 PRO A C 1
ATOM 1714 O O . PRO A 1 211 ? -28.600 -0.923 26.423 1.00 86.19 211 PRO A O 1
ATOM 1717 N N . VAL A 1 212 ? -27.529 -1.944 24.729 1.00 85.62 212 VAL A N 1
ATOM 1718 C CA . VAL A 1 212 ? -28.554 -2.986 24.520 1.00 85.62 212 VAL A CA 1
ATOM 1719 C C . VAL A 1 212 ? -28.270 -4.207 25.398 1.00 85.62 212 VAL A C 1
ATOM 1721 O O . VAL A 1 212 ? -29.147 -4.678 26.112 1.00 85.62 212 VAL A O 1
ATOM 1724 N N . CYS A 1 213 ? -27.036 -4.729 25.381 1.00 74.38 213 CYS A N 1
ATOM 1725 C CA . CYS A 1 213 ? -26.635 -5.877 26.201 1.00 74.38 213 CYS A CA 1
ATOM 1726 C C . CYS A 1 213 ? -25.227 -5.708 26.795 1.00 74.38 213 CYS A C 1
ATOM 1728 O O . CYS A 1 213 ? -24.223 -5.616 26.075 1.00 74.38 213 CYS A O 1
ATOM 1730 N N . LEU A 1 214 ? -25.143 -5.768 28.126 1.00 70.38 214 LEU A N 1
ATOM 1731 C CA . LEU A 1 214 ? -23.892 -5.811 28.888 1.00 70.38 214 LEU A CA 1
ATOM 1732 C C . LEU A 1 214 ? -23.743 -7.199 29.538 1.00 70.38 214 LEU A C 1
ATOM 1734 O O . LEU A 1 214 ? -24.639 -7.647 30.244 1.00 70.38 214 LEU A O 1
ATOM 1738 N N . ARG A 1 215 ? -22.628 -7.891 29.270 1.00 62.28 215 ARG A N 1
ATOM 1739 C CA . ARG A 1 215 ? -22.229 -9.182 29.869 1.00 62.28 215 ARG A CA 1
ATOM 1740 C C . ARG A 1 215 ? -20.749 -9.158 30.279 1.00 62.28 215 ARG A C 1
ATOM 1742 O O . ARG A 1 215 ? -20.303 -10.134 30.914 1.00 62.28 215 ARG A O 1
#

Solvent-accessible surface area (backbone atoms only — not comparable to full-atom values): 9131 Å² total; per-residue (Å²): 136,85,69,72,56,83,68,87,57,53,64,43,79,58,43,56,42,32,66,69,43,66,62,29,39,35,37,45,28,44,34,38,41,38,34,40,42,35,40,33,39,45,30,45,34,37,50,33,37,38,43,33,42,32,36,46,28,43,34,36,50,34,34,36,42,32,39,32,38,46,26,45,33,37,45,32,31,39,47,31,40,35,38,48,31,43,36,38,41,36,33,50,41,32,39,37,50,36,34,48,36,36,52,34,35,42,34,35,42,32,41,38,30,43,36,38,50,34,30,43,36,36,39,29,43,42,27,44,32,37,49,32,35,45,43,35,40,33,40,43,29,44,33,40,48,34,32,47,33,38,41,34,41,42,28,45,35,39,48,33,31,47,32,38,40,33,46,37,32,45,35,36,49,34,32,46,34,36,39,32,32,49,27,43,36,39,48,31,32,54,33,35,40,35,36,45,30,43,34,42,30,60,57,41,69,68,45,70,43,72,64,73,38,85,98

Secondary structure (DSSP, 8-state):
--------SSEEES-SEEEEEEEEEEES-SEEEEEEEEEEES-SEEEEEEEEEEES-SEESSEEEEEEES-SEEEEEES-EEES-SEEEEEEEEEEEEEEEEEEEEEEEEEEEEEES-EEEEEESS-SEE--EEEEEESS-SEE--EEEEEESS-SEE--EEEEEESS-SEE--EEEEEEES-SEE--EEEEEEES-SEE-SBSSEEEES-SEE-

Radius of gyration: 22.75 Å; Cα contacts (8 Å, |Δi|>4): 797; chains: 1; bounding box: 54×23×64 Å

Foldseek 3Di:
DQPQDPCPDQEDEARAEDQEEENHEYEAHAYYNEYENYEYEAYADDCYYENYEYECYAEAEEYEAYEYECHADHQEYENYEYENYAEYNEYEAYEYEDYADYQEYEHYEYEEYAYAEEYAEYEYEEYADHQEYEAYEYEEYAEDAEYAHYEYEEYAYAEEYAEYEYEDYADHDEYAEYEYENYAEAADYEDYEYEAYAEHHHYHHYDYHNYNDYD

Sequence (215 aa):
MTLFMHCISLRCIHPVCLRRASRQFCIHPVCLGKASRLFCIHPVCLRRASRQFCIHPVCLRKASRPFCIHPVCLRRASRPFCIHPVCLGKASRLFCIHLVCLRRASRQFCIHPVCLRRASRPFCIHPVCLRRASRQFCIHPVCLRRASRQFCIHPVCLRRASRLFCIHPVCLRRASRQFCIHPVCLRRASRQFCIHPVCLRRASRPFCIHPVCLR

pLDDT: mean 91.02, std 11.45, range [33.91, 98.62]